Protein AF-A0A3C1YIX2-F1 (afdb_monomer)

Solvent-accessible surface area (backbone atoms only — not comparable to full-atom values): 13904 Å² total; per-residue (Å²): 87,65,38,92,85,80,62,48,78,46,61,62,82,40,56,38,40,95,86,74,60,49,74,27,65,68,15,47,52,49,50,51,54,49,51,53,49,49,55,49,53,51,51,50,50,52,53,50,56,64,70,60,69,87,78,72,81,40,76,62,56,56,48,50,53,50,50,51,50,53,50,49,52,50,49,50,56,50,45,68,71,45,79,50,88,74,50,42,63,51,98,86,65,24,55,44,37,69,64,54,53,51,25,54,78,72,66,38,28,53,62,35,30,58,51,49,35,73,75,56,75,68,57,89,44,82,56,36,48,64,62,61,43,29,42,18,46,48,33,47,46,50,48,51,28,50,54,45,43,52,63,65,71,40,93,66,64,92,73,68,49,71,70,57,52,47,53,31,50,50,37,46,38,32,61,69,71,35,60,40,80,94,46,54,70,92,44,82,93,44,45,68,58,52,52,54,52,44,51,56,44,48,47,40,42,46,65,71,65,59,49,48,74,68,56,46,49,51,60,64,40,88,83,50,51,70,67,57,43,52,54,49,52,52,52,51,50,55,48,61,60,59,79,76,114

Mean predicted aligned error: 16.01 Å

pLDDT: mean 81.73, std 11.49, range [46.06, 95.69]

Secondary structure (DSSP, 8-state):
-B-TTT--B--TT-SB-TTT--B-HHHHHHHHHHHHHHHHHHHHHHHHHHHTTTS---HHHHHHHHHHHHHHHHHHHHHHTTSSTT-EE-TTS-EE-HHHHHHHHTT-HHHHHHHHHHHHSS---TTS-HHHHHHHHHHHHHHHHHHHHHHHTSS-GGG--HHHHHHHHHHHHHHHTT--TT--S--GGGHHHHHHHHHHHHIIIIIIS---HHHHHHHH-TTS-HHHHHHHHHHHHHHHHHTT-

Sequence (245 aa):
MKCKNCGADYRLRQLRCPYCETENLLGRMWLIKRTDTIKKVEAEQRAAKKKFVPYVVSKTVNRLILFMVVILIAFIMIFEMHMVPGSKKDADGKIITPKMLSLHEEGEYYKLREYLDSIDGGGLYTEIPEYMAQSALLAYDYNEFIEYRLNYLGEDRSKWEEDYFKMVIDKCVDIYNLEVGVYSGYHEENQKQYDEYNEYIMAFLKGTLSLSDEELNVLMDEDASYSEQKELIHKIFERSAAANE

Nearest PDB structures (foldseek):
  5w93-assembly2_B  TM=2.703E-01  e=1.058E+00  Mus musculus
  8gjg-assembly1_A  TM=2.847E-01  e=1.908E+00  synthetic construct
  8t07-assembly1_B  TM=2.651E-01  e=9.657E+00  Mus musculus

Radius of gyration: 45.14 Å; Cα contacts (8 Å, |Δi|>4): 185; chains: 1; bounding box: 116×36×105 Å

Structure (mmCIF, N/CA/C/O backbone):
data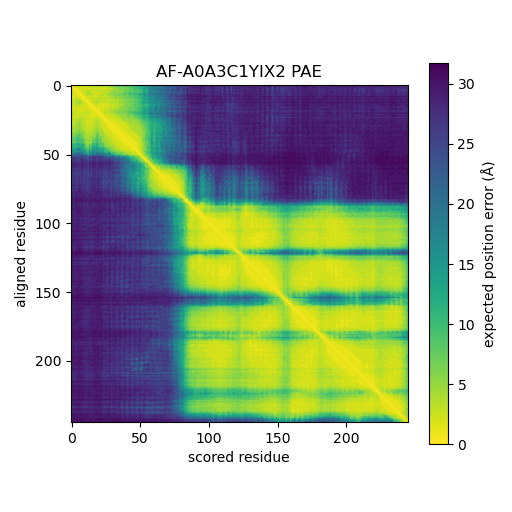_AF-A0A3C1YIX2-F1
#
_entry.id   AF-A0A3C1YIX2-F1
#
loop_
_atom_site.group_PDB
_atom_site.id
_atom_site.type_symbol
_atom_site.label_atom_id
_atom_site.label_alt_id
_atom_site.label_comp_id
_atom_site.label_asym_id
_atom_site.label_entity_id
_atom_site.label_seq_id
_atom_site.pdbx_PDB_ins_code
_atom_site.Cartn_x
_atom_site.Cartn_y
_atom_site.Cartn_z
_atom_site.occupancy
_atom_site.B_iso_or_equiv
_atom_site.auth_seq_id
_atom_site.auth_comp_id
_atom_site.auth_asym_id
_atom_site.auth_atom_id
_atom_site.pdbx_PDB_model_num
ATOM 1 N N . MET A 1 1 ? 78.939 9.131 -67.475 1.00 82.75 1 MET A N 1
ATOM 2 C CA . MET A 1 1 ? 79.993 10.134 -67.208 1.00 82.75 1 MET A CA 1
ATOM 3 C C . MET A 1 1 ? 81.305 9.386 -67.168 1.00 82.75 1 MET A C 1
ATOM 5 O O . MET A 1 1 ? 81.306 8.268 -66.671 1.00 82.75 1 MET A O 1
ATOM 9 N N . LYS A 1 2 ? 82.391 9.960 -67.685 1.00 86.94 2 LYS A N 1
ATOM 10 C CA . LYS A 1 2 ? 83.682 9.264 -67.735 1.00 86.94 2 LYS A CA 1
ATOM 11 C C . LYS A 1 2 ? 84.499 9.513 -66.475 1.00 86.94 2 LYS A C 1
ATOM 13 O O . LYS A 1 2 ? 84.526 10.632 -65.962 1.00 86.94 2 LYS A O 1
ATOM 18 N N . CYS A 1 3 ? 85.149 8.471 -65.965 1.00 85.62 3 CYS A N 1
ATOM 19 C CA . CYS A 1 3 ? 86.093 8.592 -64.864 1.00 85.62 3 CYS A CA 1
ATOM 20 C C . CYS A 1 3 ? 87.327 9.348 -65.349 1.00 85.62 3 CYS A C 1
ATOM 22 O O . CYS A 1 3 ? 87.957 8.941 -66.320 1.00 85.62 3 CYS A O 1
ATOM 24 N N . LYS A 1 4 ? 87.699 10.429 -64.657 1.00 84.38 4 LYS A N 1
ATOM 25 C CA . LYS A 1 4 ? 88.904 11.195 -65.001 1.00 84.38 4 LYS A CA 1
ATOM 26 C C . LYS A 1 4 ? 90.205 10.413 -64.771 1.00 84.38 4 LYS A C 1
ATOM 28 O O . LYS A 1 4 ? 91.223 10.815 -65.310 1.00 84.38 4 LYS A O 1
ATOM 33 N N . ASN A 1 5 ? 90.162 9.336 -63.980 1.00 86.88 5 ASN A N 1
ATOM 34 C CA . ASN A 1 5 ? 91.330 8.520 -63.652 1.00 86.88 5 ASN A CA 1
ATOM 35 C C . ASN A 1 5 ? 91.507 7.324 -64.608 1.00 86.88 5 ASN A C 1
ATOM 37 O O . ASN A 1 5 ? 92.543 7.203 -65.242 1.00 86.88 5 ASN A O 1
ATOM 41 N N . CYS A 1 6 ? 90.492 6.464 -64.770 1.00 87.31 6 CYS A N 1
ATOM 42 C CA . CYS A 1 6 ? 90.594 5.265 -65.623 1.00 87.31 6 CYS A CA 1
ATOM 43 C C . CYS A 1 6 ? 89.880 5.373 -66.983 1.00 87.31 6 CYS A C 1
ATOM 45 O O . CYS A 1 6 ? 89.832 4.402 -67.731 1.00 87.31 6 CYS A O 1
ATOM 47 N N . GLY A 1 7 ? 89.253 6.511 -67.297 1.00 85.94 7 GLY A N 1
ATOM 48 C CA . GLY A 1 7 ? 88.540 6.735 -68.563 1.00 85.94 7 GLY A CA 1
ATOM 49 C C . GLY A 1 7 ? 87.208 5.990 -68.718 1.00 85.94 7 GLY A C 1
ATOM 50 O O . GLY A 1 7 ? 86.438 6.319 -69.621 1.00 85.94 7 GLY A O 1
ATOM 51 N N . ALA A 1 8 ? 86.901 5.034 -67.834 1.00 85.25 8 ALA A N 1
ATOM 52 C CA . ALA A 1 8 ? 85.700 4.209 -67.915 1.00 85.25 8 ALA A CA 1
ATOM 53 C C . ALA A 1 8 ? 84.409 5.020 -67.730 1.00 85.25 8 ALA A C 1
ATOM 55 O O . ALA A 1 8 ? 84.334 5.939 -66.906 1.00 85.25 8 ALA A O 1
ATOM 56 N N . ASP A 1 9 ? 83.364 4.644 -68.465 1.00 87.19 9 ASP A N 1
ATOM 57 C CA . ASP A 1 9 ? 82.032 5.216 -68.310 1.00 87.19 9 ASP A CA 1
ATOM 58 C C . ASP A 1 9 ? 81.309 4.630 -67.094 1.00 87.19 9 ASP A C 1
ATOM 60 O O . ASP A 1 9 ? 81.217 3.418 -66.905 1.00 87.19 9 ASP A O 1
ATOM 64 N N . TYR A 1 10 ? 80.769 5.512 -66.258 1.00 82.56 10 TYR A N 1
ATOM 65 C CA . TYR A 1 10 ? 80.046 5.140 -65.049 1.00 82.56 10 TYR A CA 1
ATOM 66 C C . TYR A 1 10 ? 78.905 6.124 -64.740 1.00 82.56 10 TYR A C 1
ATOM 68 O O . TYR A 1 10 ? 78.763 7.187 -65.365 1.00 82.56 10 TYR A O 1
ATOM 76 N N . ARG A 1 11 ? 78.002 5.735 -63.832 1.00 83.19 11 ARG A N 1
ATOM 77 C CA . ARG A 1 11 ? 76.755 6.471 -63.567 1.00 83.19 11 ARG A CA 1
ATOM 78 C C . ARG A 1 11 ? 76.990 7.610 -62.578 1.00 83.19 11 ARG A C 1
ATOM 80 O O . ARG A 1 11 ? 77.663 7.434 -61.571 1.00 83.19 11 ARG A O 1
ATOM 87 N N . LEU A 1 12 ? 76.299 8.735 -62.789 1.00 82.19 12 LEU A N 1
ATOM 88 C CA . LEU A 1 12 ? 76.349 9.897 -61.888 1.00 82.19 12 LEU A CA 1
ATOM 89 C C . LEU A 1 12 ? 76.003 9.546 -60.434 1.00 82.19 12 LEU A C 1
ATOM 91 O O . LEU A 1 12 ? 76.577 10.111 -59.521 1.00 82.19 12 LEU A O 1
ATOM 95 N N . ARG A 1 13 ? 75.098 8.589 -60.204 1.00 77.81 13 ARG A N 1
ATOM 96 C CA . ARG A 1 13 ? 74.650 8.205 -58.853 1.00 77.81 13 ARG A CA 1
ATOM 97 C C . ARG A 1 13 ? 75.668 7.357 -58.077 1.00 77.81 13 ARG A C 1
ATOM 99 O O . ARG A 1 13 ? 75.465 7.127 -56.892 1.00 77.81 13 ARG A O 1
ATOM 106 N N . GLN A 1 14 ? 76.712 6.845 -58.732 1.00 81.38 14 GLN A N 1
ATOM 107 C CA . GLN A 1 14 ? 77.743 6.044 -58.071 1.00 81.38 14 GLN A CA 1
ATOM 108 C C . GLN A 1 14 ? 78.732 6.976 -57.370 1.00 81.38 14 GLN A C 1
ATOM 110 O O . GLN A 1 14 ? 79.278 7.870 -58.010 1.00 81.38 14 GLN A O 1
ATOM 115 N N . LEU A 1 15 ? 78.965 6.779 -56.069 1.00 84.88 15 LEU A N 1
ATOM 116 C CA . LEU A 1 15 ? 79.841 7.646 -55.263 1.00 84.88 15 LEU A CA 1
ATOM 117 C C . LEU A 1 15 ? 81.334 7.433 -55.542 1.00 84.88 15 LEU A C 1
ATOM 119 O O . LEU A 1 15 ? 82.149 8.300 -55.238 1.00 84.88 15 LEU A O 1
ATOM 123 N N . ARG A 1 16 ? 81.684 6.298 -56.146 1.00 85.00 16 ARG A N 1
ATOM 124 C CA . ARG A 1 16 ? 83.031 5.941 -56.594 1.00 85.00 16 ARG A CA 1
ATOM 125 C C . ARG A 1 16 ? 82.954 5.275 -57.962 1.00 85.00 16 ARG A C 1
ATOM 127 O O . ARG A 1 16 ? 81.917 4.711 -58.320 1.00 85.00 16 ARG A O 1
ATOM 134 N N . CYS A 1 17 ? 84.032 5.362 -58.732 1.00 84.38 17 CYS A N 1
ATOM 135 C CA . CYS A 1 17 ? 84.163 4.627 -59.982 1.00 84.38 17 CYS A CA 1
ATOM 136 C C . CYS A 1 17 ? 84.183 3.118 -59.681 1.00 84.38 17 CYS A C 1
ATOM 138 O O . CYS A 1 17 ? 85.004 2.691 -58.877 1.00 84.38 17 CYS A O 1
ATOM 140 N N . PRO A 1 18 ? 83.340 2.294 -60.319 1.00 83.94 18 PRO A N 1
ATOM 141 C CA . PRO A 1 18 ? 83.292 0.858 -60.036 1.00 83.94 18 PRO A CA 1
ATOM 142 C C . PRO A 1 18 ? 84.526 0.084 -60.530 1.00 83.94 18 PRO A C 1
ATOM 144 O O . PRO A 1 18 ? 84.676 -1.078 -60.184 1.00 83.94 18 PRO A O 1
ATOM 147 N N . TYR A 1 19 ? 85.391 0.710 -61.336 1.00 84.06 19 TYR A N 1
ATOM 148 C CA . TYR A 1 19 ? 86.549 0.053 -61.951 1.00 84.06 19 TYR A CA 1
ATOM 149 C C . TYR A 1 19 ? 87.883 0.407 -61.288 1.00 84.06 19 TYR A C 1
ATOM 151 O O . TYR A 1 19 ? 88.799 -0.403 -61.289 1.00 84.06 19 TYR A O 1
ATOM 159 N N . CYS A 1 20 ? 88.014 1.618 -60.741 1.00 86.88 20 CYS A N 1
ATOM 160 C CA . CYS A 1 20 ? 89.262 2.089 -60.125 1.00 86.88 20 CYS A CA 1
ATOM 161 C C . CYS A 1 20 ? 89.044 2.786 -58.776 1.00 86.88 20 CYS A C 1
ATOM 163 O O . CYS A 1 20 ? 89.936 3.472 -58.285 1.00 86.88 20 CYS A O 1
ATOM 165 N N . GLU A 1 21 ? 87.824 2.710 -58.241 1.00 86.25 21 GLU A N 1
ATOM 166 C CA . GLU A 1 21 ? 87.385 3.252 -56.947 1.00 86.25 21 GLU A CA 1
ATOM 167 C C . GLU A 1 21 ? 87.568 4.758 -56.718 1.00 86.25 21 GLU A C 1
ATOM 169 O O . GLU A 1 21 ? 87.196 5.281 -55.667 1.00 86.25 21 GLU A O 1
ATOM 174 N N . THR A 1 22 ? 88.058 5.492 -57.716 1.00 87.31 22 THR A N 1
ATOM 175 C CA . THR A 1 22 ? 88.239 6.939 -57.627 1.00 87.31 22 THR A CA 1
ATOM 176 C C . THR A 1 22 ? 86.915 7.624 -57.320 1.00 87.31 22 THR A C 1
ATOM 178 O O . THR A 1 22 ? 85.876 7.320 -57.914 1.00 87.31 22 THR A O 1
ATOM 181 N N . GLU A 1 23 ? 86.954 8.557 -56.377 1.00 86.44 23 GLU A N 1
ATOM 182 C CA . GLU A 1 23 ? 85.771 9.242 -55.888 1.00 86.44 23 GLU A CA 1
ATOM 183 C C . GLU A 1 23 ? 85.040 10.031 -56.979 1.00 86.44 23 GLU A C 1
ATOM 185 O O . GLU A 1 23 ? 85.633 10.726 -57.805 1.00 86.44 23 GLU A O 1
ATOM 190 N N . ASN A 1 24 ? 83.711 9.945 -56.952 1.00 85.38 24 ASN A N 1
ATOM 191 C CA . ASN A 1 24 ? 82.836 10.714 -57.814 1.00 85.38 24 ASN A CA 1
ATOM 192 C C . ASN A 1 24 ? 82.283 11.933 -57.079 1.00 85.38 24 ASN A C 1
ATOM 194 O O . ASN A 1 24 ? 81.205 11.890 -56.480 1.00 85.38 24 ASN A O 1
ATOM 198 N N . LEU A 1 25 ? 82.998 13.049 -57.185 1.00 83.06 25 LEU A N 1
ATOM 199 C CA . LEU A 1 25 ? 82.587 14.313 -56.576 1.00 83.06 25 LEU A CA 1
ATOM 200 C C . LEU A 1 25 ? 81.213 14.788 -57.080 1.00 83.06 25 LEU A C 1
ATOM 202 O O . LEU A 1 25 ? 80.395 15.250 -56.286 1.00 83.06 25 LEU A O 1
ATOM 206 N N . LEU A 1 26 ? 80.907 14.601 -58.370 1.00 83.44 26 LEU A N 1
ATOM 207 C CA . LEU A 1 26 ? 79.601 14.962 -58.937 1.00 83.44 26 LEU A CA 1
ATOM 208 C C . LEU A 1 26 ? 78.477 14.072 -58.392 1.00 83.44 26 LEU A C 1
ATOM 210 O O . LEU A 1 26 ? 77.373 14.553 -58.141 1.00 83.44 26 LEU A O 1
ATOM 214 N N . GLY A 1 27 ? 78.766 12.791 -58.155 1.00 83.69 27 GLY A N 1
ATOM 215 C CA . GLY A 1 27 ? 77.830 11.865 -57.523 1.00 83.69 27 GLY A CA 1
ATOM 216 C C . GLY A 1 27 ? 77.555 12.188 -56.059 1.00 83.69 27 GLY A C 1
ATOM 217 O O . GLY A 1 27 ? 76.402 12.125 -55.631 1.00 83.69 27 GLY A O 1
ATOM 218 N N . ARG A 1 28 ? 78.575 12.626 -55.306 1.00 83.44 28 ARG A N 1
ATOM 219 C CA . ARG A 1 28 ? 78.386 13.136 -53.939 1.00 83.44 28 ARG A CA 1
ATOM 220 C C . ARG A 1 28 ? 77.538 14.403 -53.908 1.00 83.44 28 ARG A C 1
ATOM 222 O O . ARG A 1 28 ? 76.578 14.456 -53.144 1.00 83.44 28 ARG A O 1
ATOM 229 N N . MET A 1 29 ? 77.841 15.394 -54.749 1.00 84.75 29 MET A N 1
ATOM 230 C CA . MET A 1 29 ? 77.038 16.623 -54.820 1.00 84.75 29 MET A CA 1
ATOM 231 C C . MET A 1 29 ? 75.587 16.330 -55.215 1.00 84.75 29 MET A C 1
ATOM 233 O O . MET A 1 29 ? 74.657 16.894 -54.639 1.00 84.75 29 MET A O 1
ATOM 237 N N . TRP A 1 30 ? 75.380 15.404 -56.156 1.00 85.25 30 TRP A N 1
ATOM 238 C CA . TRP A 1 30 ? 74.046 14.951 -56.538 1.00 85.25 30 TRP A CA 1
ATOM 239 C C . TRP A 1 30 ? 73.304 14.286 -55.370 1.00 85.25 30 TRP A C 1
ATOM 241 O O . TRP A 1 30 ? 72.126 14.578 -55.159 1.00 85.25 30 TRP A O 1
ATOM 251 N N . LEU A 1 31 ? 73.977 13.437 -54.583 1.00 84.50 31 LEU A N 1
ATOM 252 C CA . LEU A 1 31 ? 73.378 12.780 -53.419 1.00 84.50 31 LEU A CA 1
ATOM 253 C C . LEU A 1 31 ? 72.975 13.790 -52.337 1.00 84.50 31 LEU A C 1
ATOM 255 O O . LEU A 1 31 ? 71.866 13.693 -51.812 1.00 84.50 31 LEU A O 1
ATOM 259 N N . ILE A 1 32 ? 73.833 14.770 -52.040 1.00 86.81 32 ILE A N 1
ATOM 260 C CA . ILE A 1 32 ? 73.544 15.832 -51.063 1.00 86.81 32 ILE A CA 1
ATOM 261 C C . ILE A 1 32 ? 72.324 16.633 -51.521 1.00 86.81 32 ILE A C 1
ATOM 263 O O . ILE A 1 32 ? 71.330 16.708 -50.799 1.00 86.81 32 ILE A O 1
ATOM 267 N N . LYS A 1 33 ? 72.339 17.122 -52.769 1.00 86.88 33 LYS A N 1
ATOM 268 C CA . LYS A 1 33 ? 71.226 17.897 -53.333 1.00 86.88 33 LYS A CA 1
ATOM 269 C C . LYS A 1 33 ? 69.919 17.103 -53.317 1.00 86.88 33 LYS A C 1
ATOM 271 O O . LYS A 1 33 ? 68.890 17.635 -52.918 1.00 86.88 33 LYS A O 1
ATOM 276 N N . ARG A 1 34 ? 69.953 15.821 -53.697 1.00 85.94 34 ARG A N 1
ATOM 277 C CA . ARG A 1 34 ? 68.780 14.936 -53.657 1.00 85.94 34 ARG A CA 1
ATOM 278 C C . ARG A 1 34 ? 68.253 14.745 -52.236 1.00 85.94 34 ARG A C 1
ATOM 280 O O . ARG A 1 34 ? 67.044 14.788 -52.046 1.00 85.94 34 ARG A O 1
ATOM 287 N N . THR A 1 35 ? 69.134 14.526 -51.264 1.00 84.75 35 THR A N 1
ATOM 288 C CA . THR A 1 35 ? 68.743 14.322 -49.860 1.00 84.75 35 THR A CA 1
ATOM 289 C C . THR A 1 35 ? 68.067 15.576 -49.304 1.00 84.75 35 THR A C 1
ATOM 291 O O . THR A 1 35 ? 67.004 15.472 -48.695 1.00 84.75 35 THR A O 1
ATOM 294 N N . ASP A 1 36 ? 68.609 16.762 -49.589 1.00 90.50 36 ASP A N 1
ATOM 295 C CA . ASP A 1 36 ? 68.002 18.029 -49.169 1.00 90.50 36 ASP A CA 1
ATOM 296 C C . ASP A 1 36 ? 66.664 18.292 -49.863 1.00 90.50 36 ASP A C 1
ATOM 298 O O . ASP A 1 36 ? 65.716 18.754 -49.228 1.00 90.50 36 ASP A O 1
ATOM 302 N N . THR A 1 37 ? 66.546 17.963 -51.154 1.00 88.19 37 THR A N 1
ATOM 303 C CA . THR A 1 37 ? 65.268 18.053 -51.872 1.00 88.19 37 THR A CA 1
ATOM 304 C C . THR A 1 37 ? 64.225 17.104 -51.283 1.00 88.19 37 THR A C 1
ATOM 306 O O . THR A 1 37 ? 63.098 17.533 -51.060 1.00 88.19 37 THR A O 1
ATOM 309 N N . ILE A 1 38 ? 64.584 15.854 -50.969 1.00 86.31 38 ILE A N 1
ATOM 310 C CA . ILE A 1 38 ? 63.663 14.895 -50.337 1.00 86.31 38 ILE A CA 1
ATOM 311 C C . ILE A 1 38 ? 63.195 15.422 -48.978 1.00 86.31 38 ILE A C 1
ATOM 313 O O . ILE A 1 38 ? 61.994 15.470 -48.738 1.00 86.31 38 ILE A O 1
ATOM 317 N N . LYS A 1 39 ? 64.111 15.907 -48.128 1.00 88.25 39 LYS A N 1
ATOM 318 C CA . LYS A 1 39 ? 63.751 16.485 -46.822 1.00 88.25 39 LYS A CA 1
ATOM 319 C C . LYS A 1 39 ? 62.803 17.680 -46.949 1.00 88.25 39 LYS A C 1
ATOM 321 O O . LYS A 1 39 ? 61.860 17.789 -46.168 1.00 88.25 39 LYS A O 1
ATOM 326 N N . LYS A 1 40 ? 63.026 18.564 -47.929 1.00 89.56 40 LYS A N 1
ATOM 327 C CA . LYS A 1 40 ? 62.134 19.706 -48.199 1.00 89.56 40 LYS A CA 1
ATOM 328 C C . LYS A 1 40 ? 60.751 19.250 -48.664 1.00 89.56 40 LYS A C 1
ATOM 330 O O . LYS A 1 40 ? 59.759 19.695 -48.098 1.00 89.56 40 LYS A O 1
ATOM 335 N N . VAL A 1 41 ? 60.683 18.308 -49.607 1.00 85.94 41 VAL A N 1
ATOM 336 C CA . VAL A 1 41 ? 59.413 17.750 -50.105 1.00 85.94 41 VAL A CA 1
ATOM 337 C C . VAL A 1 41 ? 58.645 17.036 -48.989 1.00 85.94 41 VAL A C 1
ATOM 339 O O . VAL A 1 41 ? 57.437 17.208 -48.865 1.00 85.94 41 VAL A O 1
ATOM 342 N N . GLU A 1 42 ? 59.322 16.271 -48.132 1.00 84.94 42 GLU A N 1
ATOM 343 C CA . GLU A 1 42 ? 58.689 15.616 -46.982 1.00 84.94 42 GLU A CA 1
ATOM 344 C C . GLU A 1 42 ? 58.163 16.626 -45.953 1.00 84.94 42 GLU A C 1
ATOM 346 O O . GLU A 1 42 ? 57.074 16.437 -45.404 1.00 84.94 42 GLU A O 1
ATOM 351 N N . ALA A 1 43 ? 58.899 17.713 -45.701 1.00 84.56 43 ALA A N 1
ATOM 352 C CA . ALA A 1 43 ? 58.455 18.787 -44.817 1.00 84.56 43 ALA A CA 1
ATOM 353 C C . ALA A 1 43 ? 57.228 19.524 -45.384 1.00 84.56 43 ALA A C 1
ATOM 355 O O . ALA A 1 43 ? 56.257 19.742 -44.655 1.00 84.56 43 ALA A O 1
ATOM 356 N N . GLU A 1 44 ? 57.226 19.831 -46.684 1.00 81.38 44 GLU A N 1
ATOM 357 C CA . GLU A 1 44 ? 56.085 20.423 -47.390 1.00 81.38 44 GLU A CA 1
ATOM 358 C C . GLU A 1 44 ? 54.865 19.494 -47.374 1.00 81.38 44 GLU A C 1
ATOM 360 O O . GLU A 1 44 ? 53.764 19.936 -47.046 1.00 81.38 44 GLU A O 1
ATOM 365 N N . GLN A 1 45 ? 55.044 18.190 -47.617 1.00 76.81 45 GLN A N 1
ATOM 366 C CA . GLN A 1 45 ? 53.959 17.206 -47.528 1.00 76.81 45 GLN A CA 1
ATOM 367 C C . GLN A 1 45 ? 53.391 17.080 -46.109 1.00 76.81 45 GLN A C 1
ATOM 369 O O . GLN A 1 45 ? 52.173 16.978 -45.940 1.00 76.81 45 GLN A O 1
ATOM 374 N N . ARG A 1 46 ? 54.236 17.104 -45.068 1.00 75.81 46 ARG A N 1
ATOM 375 C CA . ARG A 1 46 ? 53.775 17.093 -43.666 1.00 75.81 46 ARG A CA 1
ATOM 376 C C . ARG A 1 46 ? 53.007 18.368 -43.314 1.00 75.81 46 ARG A C 1
ATOM 378 O O . ARG A 1 46 ? 51.977 18.282 -42.645 1.00 75.81 46 ARG A O 1
ATOM 385 N N . ALA A 1 47 ? 53.469 19.530 -43.772 1.00 73.31 47 ALA A N 1
ATOM 386 C CA . ALA A 1 47 ? 52.774 20.801 -43.576 1.00 73.31 47 ALA A CA 1
ATOM 387 C C . ALA A 1 47 ? 51.434 20.847 -44.333 1.00 73.31 47 ALA A C 1
ATOM 389 O O . ALA A 1 47 ? 50.433 21.294 -43.773 1.00 73.31 47 ALA A O 1
ATOM 390 N N . ALA A 1 48 ? 51.384 20.322 -45.561 1.00 69.44 48 ALA A N 1
ATOM 391 C CA . ALA A 1 48 ? 50.159 20.199 -46.347 1.00 69.44 48 ALA A CA 1
ATOM 392 C C . ALA A 1 48 ? 49.144 19.255 -45.682 1.00 69.44 48 ALA A C 1
ATOM 394 O O . ALA A 1 48 ? 47.985 19.628 -45.529 1.00 69.44 48 ALA A O 1
ATOM 395 N N . LYS A 1 49 ? 49.580 18.084 -45.190 1.00 62.47 49 LYS A N 1
ATOM 396 C CA . LYS A 1 49 ? 48.716 17.163 -44.428 1.00 62.47 49 LYS A CA 1
ATOM 397 C C . LYS A 1 49 ? 48.132 17.811 -43.172 1.00 62.47 49 LYS A C 1
ATOM 399 O O . LYS A 1 49 ? 46.950 17.632 -42.907 1.00 62.47 49 LYS A O 1
ATOM 404 N N . LYS A 1 50 ? 48.924 18.592 -42.425 1.00 59.59 50 LYS A N 1
ATOM 405 C CA . LYS A 1 50 ? 48.431 19.323 -41.243 1.00 59.59 50 LYS A CA 1
ATOM 406 C C . LYS A 1 50 ? 47.412 20.413 -41.593 1.00 59.59 50 LYS A C 1
ATOM 408 O O . LYS A 1 50 ? 46.507 20.646 -40.805 1.00 59.59 50 LYS A O 1
ATOM 413 N N . LYS A 1 51 ? 47.529 21.057 -42.761 1.00 58.59 51 LYS A N 1
ATOM 414 C CA . LYS A 1 51 ? 46.559 22.061 -43.237 1.00 58.59 51 LYS A CA 1
ATOM 415 C C . LYS A 1 51 ? 45.267 21.455 -43.809 1.00 58.59 51 LYS A C 1
ATOM 417 O O . LYS A 1 51 ? 44.284 22.174 -43.927 1.00 58.59 51 LYS A O 1
ATOM 422 N N . PHE A 1 52 ? 45.252 20.162 -44.147 1.00 50.72 52 PHE A N 1
ATOM 423 C CA . PHE A 1 52 ? 44.118 19.484 -44.799 1.00 50.72 52 PHE A CA 1
ATOM 424 C C . PHE A 1 52 ? 43.222 18.661 -43.853 1.00 50.72 52 PHE A C 1
ATOM 426 O O . PHE A 1 52 ? 42.378 17.889 -44.307 1.00 50.72 52 PHE A O 1
ATOM 433 N N . VAL A 1 53 ? 43.372 18.822 -42.538 1.00 54.88 53 VAL A N 1
ATOM 434 C CA . VAL A 1 53 ? 42.406 18.317 -41.551 1.00 54.88 53 VAL A CA 1
ATOM 435 C C . VAL A 1 53 ? 41.735 19.553 -40.949 1.00 54.88 53 VAL A C 1
ATOM 437 O O . VAL A 1 53 ? 42.324 20.159 -40.055 1.00 54.88 53 VAL A O 1
ATOM 440 N N . PRO A 1 54 ? 40.601 20.023 -41.525 1.00 51.50 54 PRO A N 1
ATOM 441 C CA . PRO A 1 54 ? 39.306 19.364 -41.322 1.00 51.50 54 PRO A CA 1
ATOM 442 C C . PRO A 1 54 ? 38.306 19.542 -42.501 1.00 51.50 54 PRO A C 1
ATOM 444 O O . PRO A 1 54 ? 37.347 20.301 -42.395 1.00 51.50 54 PRO A O 1
ATOM 447 N N . TYR A 1 55 ? 38.483 18.852 -43.637 1.00 48.12 55 TYR A N 1
ATOM 448 C CA . TYR A 1 55 ? 37.478 18.877 -44.731 1.00 48.12 55 TYR A CA 1
ATOM 449 C C . TYR A 1 55 ? 37.144 17.494 -45.309 1.00 48.12 55 TYR A C 1
ATOM 451 O O . TYR A 1 55 ? 36.660 17.351 -46.425 1.00 48.12 55 TYR A O 1
ATOM 459 N N . VAL A 1 56 ? 37.372 16.434 -44.535 1.00 51.97 56 VAL A N 1
ATOM 460 C CA . VAL A 1 56 ? 36.842 15.106 -44.870 1.00 51.97 56 VAL A CA 1
ATOM 461 C C . VAL A 1 56 ? 36.032 14.574 -43.697 1.00 51.97 56 VAL A C 1
ATOM 463 O O . VAL A 1 56 ? 36.237 13.463 -43.219 1.00 51.97 56 VAL A O 1
ATOM 466 N N . VAL A 1 57 ? 35.051 15.364 -43.252 1.00 51.22 57 VAL A N 1
ATOM 467 C CA . VAL A 1 57 ? 33.812 14.762 -42.750 1.00 51.22 57 VAL A CA 1
ATOM 468 C C . VAL A 1 57 ? 33.167 14.140 -43.981 1.00 51.22 57 VAL A C 1
ATOM 470 O O . VAL A 1 57 ? 32.438 14.788 -44.729 1.00 51.22 57 VAL A O 1
ATOM 473 N N . SER A 1 58 ? 33.559 12.905 -44.290 1.00 59.44 58 SER A N 1
ATOM 474 C CA . SER A 1 58 ? 32.981 12.204 -45.424 1.00 59.44 58 SER A CA 1
ATOM 475 C C . SER A 1 58 ? 31.471 12.110 -45.201 1.00 59.44 58 SER A C 1
ATOM 477 O O . SER A 1 58 ? 30.995 11.937 -44.075 1.00 59.44 58 SER A O 1
ATOM 479 N N . LYS A 1 59 ? 30.694 12.187 -46.284 1.00 55.31 59 LYS A N 1
ATOM 480 C CA . LYS A 1 59 ? 29.244 11.935 -46.260 1.00 55.31 59 LYS A CA 1
ATOM 481 C C . LYS A 1 59 ? 28.912 10.606 -45.552 1.00 55.31 59 LYS A C 1
ATOM 483 O O . LYS A 1 59 ? 27.835 10.464 -44.986 1.00 55.31 59 LYS A O 1
ATOM 488 N N . THR A 1 60 ? 29.855 9.663 -45.546 1.00 56.81 60 THR A N 1
ATOM 489 C CA . THR A 1 60 ? 29.802 8.378 -44.840 1.00 56.81 60 TH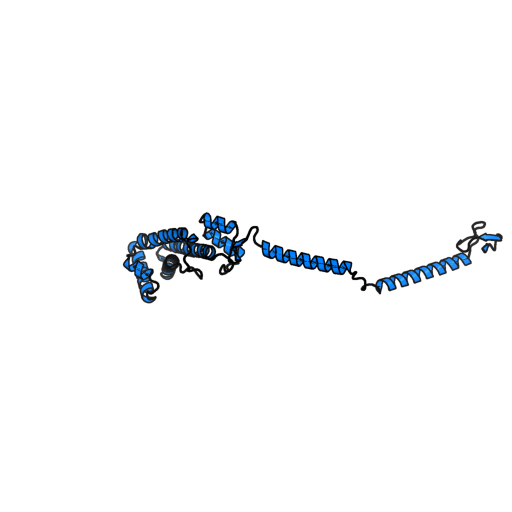R A CA 1
ATOM 490 C C . THR A 1 60 ? 29.978 8.511 -43.324 1.00 56.81 60 THR A C 1
ATOM 492 O O . THR A 1 60 ? 29.207 7.907 -42.590 1.00 56.81 60 THR A O 1
ATOM 495 N N . VAL A 1 61 ? 30.924 9.323 -42.836 1.00 62.81 61 VAL A N 1
ATOM 496 C CA . VAL A 1 61 ? 31.103 9.589 -41.392 1.00 62.81 61 VAL A CA 1
ATOM 497 C C . VAL A 1 61 ? 29.888 10.326 -40.830 1.00 62.81 61 VAL A C 1
ATOM 499 O O . VAL A 1 61 ? 29.386 9.952 -39.777 1.00 62.81 61 VAL A O 1
ATOM 502 N N . ASN A 1 62 ? 29.342 11.297 -41.568 1.00 65.56 62 ASN A N 1
ATOM 503 C CA . ASN A 1 62 ? 28.139 12.008 -41.129 1.00 65.56 62 ASN A CA 1
ATOM 504 C C . ASN A 1 62 ? 26.900 11.088 -41.092 1.00 65.56 62 ASN A C 1
ATOM 506 O O . ASN A 1 62 ? 26.080 11.183 -40.184 1.00 65.56 62 ASN A O 1
ATOM 510 N N . ARG A 1 63 ? 26.788 10.146 -42.043 1.00 71.31 63 ARG A N 1
ATOM 511 C CA . ARG A 1 63 ? 25.755 9.095 -42.016 1.00 71.31 63 ARG A CA 1
ATOM 512 C C . ARG A 1 63 ? 25.941 8.132 -40.845 1.00 71.31 63 ARG A C 1
ATOM 514 O O . ARG A 1 63 ? 24.952 7.786 -40.219 1.00 71.31 63 ARG A O 1
ATOM 521 N N . LEU A 1 64 ? 27.171 7.723 -40.532 1.00 76.75 64 LEU A N 1
ATOM 522 C CA . LEU A 1 64 ? 27.460 6.852 -39.387 1.00 76.75 64 LEU A CA 1
ATOM 523 C C . LEU A 1 64 ? 27.111 7.520 -38.054 1.00 76.75 64 LEU A C 1
ATOM 525 O O . LEU A 1 64 ? 26.499 6.881 -37.206 1.00 76.75 64 LEU A O 1
ATOM 529 N N . ILE A 1 65 ? 27.442 8.804 -37.891 1.00 79.44 65 ILE A N 1
ATOM 530 C CA . ILE A 1 65 ? 27.065 9.580 -36.702 1.00 79.44 65 ILE A CA 1
ATOM 531 C C . ILE A 1 65 ? 25.540 9.683 -36.598 1.00 79.44 65 ILE A C 1
ATOM 533 O O . ILE A 1 65 ? 24.990 9.422 -35.534 1.00 79.44 65 ILE A O 1
ATOM 537 N N . LEU A 1 66 ? 24.845 9.983 -37.700 1.00 79.75 66 LEU A N 1
ATOM 538 C CA . LEU A 1 66 ? 23.381 10.023 -37.719 1.00 79.75 66 LEU A CA 1
ATOM 539 C C . LEU A 1 66 ? 22.768 8.664 -37.340 1.00 79.75 66 LEU A C 1
ATOM 541 O O . LEU A 1 66 ? 21.863 8.619 -36.516 1.00 79.75 66 LEU A O 1
ATOM 545 N N . PHE A 1 67 ? 23.282 7.561 -37.894 1.00 84.62 67 PHE A N 1
ATOM 546 C CA . PHE A 1 67 ? 22.840 6.210 -37.540 1.00 84.62 67 PHE A CA 1
ATOM 547 C C . PHE A 1 67 ? 23.074 5.900 -36.061 1.00 84.62 67 PHE A C 1
ATOM 549 O O . PHE A 1 67 ? 22.182 5.358 -35.421 1.00 84.62 67 PHE A O 1
ATOM 556 N N . MET A 1 68 ? 24.228 6.276 -35.504 1.00 84.81 68 MET A N 1
ATOM 557 C CA . MET A 1 68 ? 24.505 6.111 -34.075 1.00 84.81 68 MET A CA 1
ATOM 558 C C . MET A 1 68 ? 23.518 6.901 -33.221 1.00 84.81 68 MET A C 1
ATOM 560 O O . MET A 1 68 ? 22.993 6.347 -32.269 1.00 84.81 68 MET A O 1
ATOM 564 N N . VAL A 1 69 ? 23.210 8.151 -33.580 1.00 86.94 69 VAL A N 1
ATOM 565 C CA . VAL A 1 69 ? 22.226 8.973 -32.857 1.00 86.94 69 VAL A CA 1
ATOM 566 C C . VAL A 1 69 ? 20.825 8.367 -32.946 1.00 86.94 69 VAL A C 1
ATOM 568 O O . VAL A 1 69 ? 20.154 8.262 -31.929 1.00 86.94 69 VAL A O 1
ATOM 571 N N . VAL A 1 70 ? 20.393 7.907 -34.124 1.00 89.25 70 VAL A N 1
ATOM 572 C CA . VAL A 1 70 ? 19.086 7.248 -34.300 1.00 89.25 70 VAL A CA 1
ATOM 573 C C . VAL A 1 70 ? 19.007 5.946 -33.504 1.00 89.25 70 VAL A C 1
ATOM 575 O O . VAL A 1 70 ? 17.996 5.695 -32.860 1.00 89.25 70 VAL A O 1
ATOM 578 N N . ILE A 1 71 ? 20.071 5.139 -33.506 1.00 88.44 71 ILE A N 1
ATOM 579 C CA . ILE A 1 71 ? 20.157 3.922 -32.692 1.00 88.44 71 ILE A CA 1
ATOM 580 C C . ILE A 1 71 ? 20.116 4.277 -31.208 1.00 88.44 71 ILE A C 1
ATOM 582 O O . ILE A 1 71 ? 19.421 3.611 -30.460 1.00 88.44 71 ILE A O 1
ATOM 586 N N . LEU A 1 72 ? 20.808 5.330 -30.776 1.00 87.50 72 LEU A N 1
ATOM 587 C CA . LEU A 1 72 ? 20.841 5.747 -29.375 1.00 87.50 72 LEU A CA 1
ATOM 588 C C . LEU A 1 72 ? 19.473 6.269 -28.916 1.00 87.50 72 LEU A C 1
ATOM 590 O O . LEU A 1 72 ? 19.023 5.901 -27.840 1.00 87.50 72 LEU A O 1
ATOM 594 N N . ILE A 1 73 ? 18.767 7.027 -29.761 1.00 84.88 73 ILE A N 1
ATOM 595 C CA . ILE A 1 73 ? 17.375 7.438 -29.522 1.00 84.88 73 ILE A CA 1
ATOM 596 C C . ILE A 1 73 ? 16.453 6.213 -29.489 1.00 84.88 73 ILE A C 1
ATOM 598 O O . ILE A 1 73 ? 15.626 6.106 -28.595 1.00 84.88 73 ILE A O 1
ATOM 602 N N . ALA A 1 74 ? 16.613 5.261 -30.412 1.00 82.00 74 ALA A N 1
ATOM 603 C CA . ALA A 1 74 ? 15.854 4.013 -30.395 1.00 82.00 74 ALA A CA 1
ATOM 604 C C . ALA A 1 74 ? 16.142 3.188 -29.134 1.00 82.00 74 ALA A C 1
ATOM 606 O O . ALA A 1 74 ? 15.213 2.653 -28.548 1.00 82.00 74 ALA A O 1
ATOM 607 N N . PHE A 1 75 ? 17.394 3.131 -28.678 1.00 80.94 75 PHE A N 1
ATOM 608 C CA . PHE A 1 75 ? 17.769 2.488 -27.423 1.00 80.94 75 PHE A CA 1
ATOM 609 C C . PHE A 1 75 ? 17.165 3.203 -26.222 1.00 80.94 75 PHE A C 1
ATOM 611 O O . PHE A 1 75 ? 16.684 2.513 -25.341 1.00 80.94 75 PHE A O 1
ATOM 618 N N . ILE A 1 76 ? 17.135 4.539 -26.189 1.00 80.06 76 ILE A N 1
ATOM 619 C CA . ILE A 1 76 ? 16.465 5.298 -25.123 1.00 80.06 76 ILE A CA 1
ATOM 620 C C . ILE A 1 76 ? 14.959 5.010 -25.134 1.00 80.06 76 ILE A C 1
ATOM 622 O O . ILE A 1 76 ? 14.417 4.664 -24.095 1.00 80.06 76 ILE A O 1
ATOM 626 N N . MET A 1 77 ? 14.302 5.041 -26.298 1.00 74.31 77 MET A N 1
ATOM 627 C CA . MET A 1 77 ? 12.873 4.711 -26.414 1.00 74.31 77 MET A CA 1
ATOM 628 C C . MET A 1 77 ? 12.579 3.260 -25.997 1.00 74.31 77 MET A C 1
ATOM 630 O O . MET A 1 77 ? 11.613 3.004 -25.288 1.00 74.31 77 MET A O 1
ATOM 634 N N . ILE A 1 78 ? 13.425 2.305 -26.395 1.00 68.25 78 ILE A N 1
ATOM 635 C CA . ILE A 1 78 ? 13.317 0.896 -25.985 1.00 68.25 78 ILE A CA 1
ATOM 636 C C . ILE A 1 78 ? 13.580 0.747 -24.480 1.00 68.25 78 ILE A C 1
ATOM 638 O O . ILE A 1 78 ? 12.904 -0.033 -23.821 1.00 68.25 78 ILE A O 1
ATOM 642 N N . PHE A 1 79 ? 14.539 1.489 -23.927 1.00 60.97 79 PHE A N 1
ATOM 643 C CA . PHE A 1 79 ? 14.882 1.465 -22.507 1.00 60.97 79 PHE A CA 1
ATOM 644 C C . PHE A 1 79 ? 13.751 2.044 -21.648 1.00 60.97 79 PHE A C 1
ATOM 646 O O . PHE A 1 79 ? 13.379 1.429 -20.654 1.00 60.97 79 PHE A O 1
ATOM 653 N N . GLU A 1 80 ? 13.129 3.147 -22.072 1.00 59.03 80 GLU A N 1
ATOM 654 C CA . GLU A 1 80 ? 11.916 3.691 -21.445 1.00 59.03 80 GLU A CA 1
ATOM 655 C C . GLU A 1 80 ? 10.741 2.703 -21.525 1.00 59.03 80 GLU A C 1
ATOM 657 O O . GLU A 1 80 ? 10.020 2.523 -20.547 1.00 59.03 80 GLU A O 1
ATOM 662 N N . MET A 1 81 ? 10.593 1.970 -22.635 1.00 55.47 81 MET A N 1
ATOM 663 C CA . MET A 1 81 ? 9.602 0.890 -22.764 1.00 55.47 81 MET A CA 1
ATOM 664 C C . MET A 1 81 ? 9.935 -0.379 -21.948 1.00 55.47 81 MET A C 1
ATOM 666 O O . MET A 1 81 ? 9.094 -1.273 -21.853 1.00 55.47 81 MET A O 1
ATOM 670 N N . HIS A 1 82 ? 11.141 -0.505 -21.383 1.00 52.56 82 HIS A N 1
ATOM 671 C CA . HIS A 1 82 ? 11.634 -1.720 -20.712 1.00 52.56 82 HIS A CA 1
ATOM 672 C C . HIS A 1 82 ? 12.101 -1.506 -19.265 1.00 52.56 82 HIS A C 1
ATOM 674 O O . HIS A 1 82 ? 12.683 -2.423 -18.685 1.00 52.56 82 HIS A O 1
ATOM 680 N N . MET A 1 83 ? 11.802 -0.357 -18.646 1.00 53.59 83 MET A N 1
ATOM 681 C CA . MET A 1 83 ? 12.113 -0.087 -17.229 1.00 53.59 83 MET A CA 1
ATOM 682 C C . MET A 1 83 ? 11.487 -1.100 -16.248 1.00 53.59 83 MET A C 1
ATOM 684 O O . MET A 1 83 ? 11.925 -1.181 -15.105 1.00 53.59 83 MET A O 1
ATOM 688 N N . VAL A 1 84 ? 10.544 -1.942 -16.692 1.00 54.28 84 VAL A N 1
ATOM 689 C CA . VAL A 1 84 ? 10.128 -3.148 -15.963 1.00 54.28 84 VAL A CA 1
ATOM 690 C C . VAL A 1 84 ? 10.014 -4.331 -16.938 1.00 54.28 84 VAL A C 1
ATOM 692 O O . VAL A 1 84 ? 9.138 -4.321 -17.806 1.00 54.28 84 VAL A O 1
ATOM 695 N N . PRO A 1 85 ? 10.872 -5.367 -16.849 1.00 52.91 85 PRO A N 1
ATOM 696 C CA . PRO A 1 85 ? 10.807 -6.521 -17.742 1.00 52.91 85 PRO A CA 1
ATOM 697 C C . PRO A 1 85 ? 9.417 -7.176 -17.715 1.00 52.91 85 PRO A C 1
ATOM 699 O O . PRO A 1 85 ? 8.978 -7.679 -16.683 1.00 52.91 85 PRO A O 1
ATOM 702 N N . GLY A 1 86 ? 8.723 -7.182 -18.857 1.00 58.94 86 GLY A N 1
ATOM 703 C CA . GLY A 1 86 ? 7.409 -7.816 -19.010 1.00 58.94 86 GLY A CA 1
ATOM 704 C C . GLY A 1 86 ? 6.198 -6.939 -18.682 1.00 58.94 86 GLY A C 1
ATOM 705 O O . GLY A 1 86 ? 5.084 -7.462 -18.709 1.00 58.94 86 GLY A O 1
ATOM 706 N N . SER A 1 87 ? 6.377 -5.642 -18.408 1.00 69.06 87 SER A N 1
ATOM 707 C CA . SER A 1 87 ? 5.249 -4.721 -18.255 1.00 69.06 87 SER A CA 1
ATOM 708 C C . SER A 1 87 ? 4.457 -4.559 -19.557 1.00 69.06 87 SER A C 1
ATOM 710 O O . SER A 1 87 ? 4.995 -4.590 -20.667 1.00 69.06 87 SER A O 1
ATOM 712 N N . LYS A 1 88 ? 3.143 -4.412 -19.417 1.00 80.00 88 LYS A N 1
ATOM 713 C CA . LYS A 1 88 ? 2.200 -4.078 -20.484 1.00 80.00 88 LYS A CA 1
ATOM 714 C C . LYS A 1 88 ? 1.423 -2.838 -20.071 1.00 80.00 88 LYS A C 1
ATOM 716 O O . LYS A 1 88 ? 1.366 -2.511 -18.891 1.00 80.00 88 LYS A O 1
ATOM 721 N N . LYS A 1 89 ? 0.827 -2.170 -21.053 1.00 83.50 89 LYS A N 1
ATOM 722 C CA . LYS A 1 89 ? -0.191 -1.159 -20.791 1.00 83.50 89 LYS A CA 1
ATOM 723 C C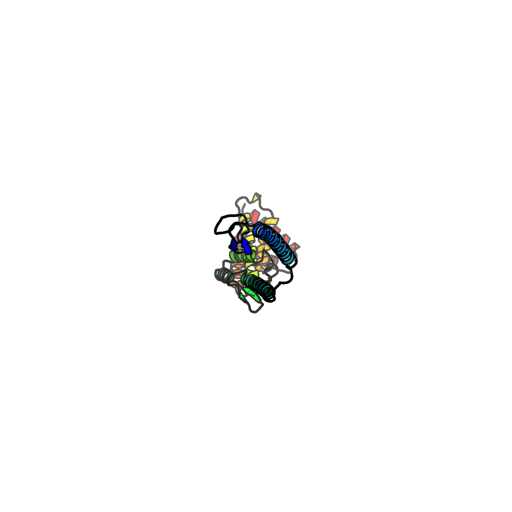 . LYS A 1 89 ? -1.575 -1.792 -20.886 1.00 83.50 89 LYS A C 1
ATOM 725 O O . LYS A 1 89 ? -1.785 -2.610 -21.786 1.00 83.50 89 LYS A O 1
ATOM 730 N N . ASP A 1 90 ? -2.471 -1.460 -19.966 1.00 81.69 90 ASP A N 1
ATOM 731 C CA . ASP A 1 90 ? -3.890 -1.800 -20.087 1.00 81.69 90 ASP A CA 1
ATOM 732 C C . ASP A 1 90 ? -4.595 -0.920 -21.138 1.00 81.69 90 ASP A C 1
ATOM 734 O O . ASP A 1 90 ? -3.948 -0.181 -21.889 1.00 81.69 90 ASP A O 1
ATOM 738 N N . ALA A 1 91 ? -5.922 -1.039 -21.235 1.00 80.12 91 ALA A N 1
ATOM 739 C CA . ALA A 1 91 ? -6.725 -0.275 -22.189 1.00 80.12 91 ALA A CA 1
ATOM 740 C C . ALA A 1 91 ? -6.640 1.247 -21.964 1.00 80.12 91 ALA A C 1
ATOM 742 O O . ALA A 1 91 ? -6.730 2.005 -22.932 1.00 80.12 91 ALA A O 1
ATOM 743 N N . ASP A 1 92 ? -6.395 1.671 -20.724 1.00 82.94 92 ASP A N 1
ATOM 744 C CA . ASP A 1 92 ? -6.312 3.070 -20.298 1.00 82.94 92 ASP A CA 1
ATOM 745 C C . ASP A 1 92 ? -4.865 3.592 -20.272 1.00 82.94 92 ASP A C 1
ATOM 747 O O . ASP A 1 92 ? -4.598 4.744 -19.927 1.00 82.94 92 ASP A O 1
ATOM 751 N N . GLY A 1 93 ? -3.906 2.763 -20.694 1.00 83.69 93 GLY A N 1
ATOM 752 C CA . GLY A 1 93 ? -2.499 3.124 -20.790 1.00 83.69 93 GLY A CA 1
ATOM 753 C C . GLY A 1 93 ? -1.705 2.960 -19.493 1.00 83.69 93 GLY A C 1
ATOM 754 O O . GLY A 1 93 ? -0.526 3.338 -19.489 1.00 83.69 93 GLY A O 1
ATOM 755 N N . LYS A 1 94 ? -2.306 2.388 -18.441 1.00 88.31 94 LYS A N 1
ATOM 756 C CA . LYS A 1 94 ? -1.683 2.137 -17.135 1.00 88.31 94 LYS A CA 1
ATOM 757 C C . LYS A 1 94 ? -0.747 0.942 -17.188 1.00 88.31 94 LYS A C 1
ATOM 759 O O . LYS A 1 94 ? -0.973 -0.020 -17.918 1.00 88.31 94 LYS A O 1
ATOM 764 N N . ILE A 1 95 ? 0.320 1.001 -16.409 1.00 87.38 95 ILE A N 1
ATOM 765 C CA . ILE A 1 95 ? 1.372 -0.004 -16.352 1.00 87.38 95 ILE A CA 1
ATOM 766 C C . ILE A 1 95 ? 0.898 -1.188 -15.509 1.00 87.38 95 ILE A C 1
ATOM 768 O O . ILE A 1 95 ? 0.619 -1.055 -14.323 1.00 87.38 95 ILE A O 1
ATOM 772 N N . ILE A 1 96 ? 0.889 -2.371 -16.117 1.00 87.94 96 ILE A N 1
ATOM 773 C CA . ILE A 1 96 ? 0.632 -3.649 -15.453 1.00 87.94 96 ILE A CA 1
ATOM 774 C C . ILE A 1 96 ? 1.840 -4.552 -15.644 1.00 87.94 96 ILE A C 1
ATOM 776 O O . ILE A 1 96 ? 2.295 -4.775 -16.768 1.00 87.94 96 ILE A O 1
ATOM 780 N N . THR A 1 97 ? 2.346 -5.122 -14.555 1.00 90.12 97 THR A N 1
ATOM 781 C CA . THR A 1 97 ? 3.453 -6.082 -14.592 1.00 90.12 97 THR A CA 1
ATOM 782 C C . THR A 1 97 ? 2.966 -7.465 -14.152 1.00 90.12 97 THR A C 1
ATOM 784 O O . THR A 1 97 ? 2.042 -7.568 -13.343 1.00 90.12 97 THR A O 1
ATOM 787 N N . PRO A 1 98 ? 3.598 -8.558 -14.622 1.00 88.75 98 PRO A N 1
ATOM 788 C CA . PRO A 1 98 ? 3.272 -9.903 -14.151 1.00 88.75 98 PRO A CA 1
ATOM 789 C C . PRO A 1 98 ? 3.434 -10.056 -12.636 1.00 88.75 98 PRO A C 1
ATOM 791 O O . PRO A 1 98 ? 2.715 -10.833 -12.016 1.00 88.75 98 PRO A O 1
ATOM 794 N N . LYS A 1 99 ? 4.368 -9.305 -12.033 1.00 91.88 99 LYS A N 1
ATOM 795 C CA . LYS A 1 99 ? 4.592 -9.341 -10.589 1.00 91.88 99 LYS A CA 1
ATOM 796 C C . LYS A 1 99 ? 3.446 -8.685 -9.820 1.00 91.88 99 LYS A C 1
ATOM 798 O O . LYS A 1 99 ? 3.056 -9.231 -8.798 1.00 91.88 99 LYS A O 1
ATOM 803 N N . MET A 1 100 ? 2.892 -7.576 -10.317 1.00 93.56 100 MET A N 1
ATOM 804 C CA . MET A 1 100 ? 1.727 -6.927 -9.699 1.00 93.56 100 MET A CA 1
ATOM 805 C C . MET A 1 100 ? 0.513 -7.849 -9.703 1.00 93.56 100 MET A C 1
ATOM 807 O O . MET A 1 100 ? -0.108 -8.028 -8.663 1.00 93.56 100 MET A O 1
ATOM 811 N N . LEU A 1 101 ? 0.230 -8.476 -10.852 1.00 92.94 101 LEU A N 1
ATOM 812 C CA . LEU A 1 101 ? -0.878 -9.423 -10.991 1.00 92.94 101 LEU A CA 1
ATOM 813 C C . LEU A 1 101 ? -0.734 -10.600 -10.020 1.00 92.94 101 LEU A C 1
ATOM 815 O O . LEU A 1 101 ? -1.653 -10.863 -9.260 1.00 92.94 101 LEU A O 1
ATOM 819 N N . SER A 1 102 ? 0.439 -11.243 -9.980 1.00 93.44 102 SER A N 1
ATOM 820 C CA . SER A 1 102 ? 0.702 -12.355 -9.050 1.00 93.44 102 SER A CA 1
ATOM 821 C C . SER A 1 102 ? 0.544 -11.936 -7.588 1.00 93.44 102 SER A C 1
ATOM 823 O O . SER A 1 102 ? -0.104 -12.646 -6.831 1.00 93.44 102 SER A O 1
ATOM 825 N N . LEU A 1 103 ? 1.071 -10.774 -7.184 1.00 95.69 103 LEU A N 1
ATOM 826 C CA . LEU A 1 103 ? 0.935 -10.304 -5.802 1.00 95.69 103 LEU A CA 1
ATOM 827 C C . LEU A 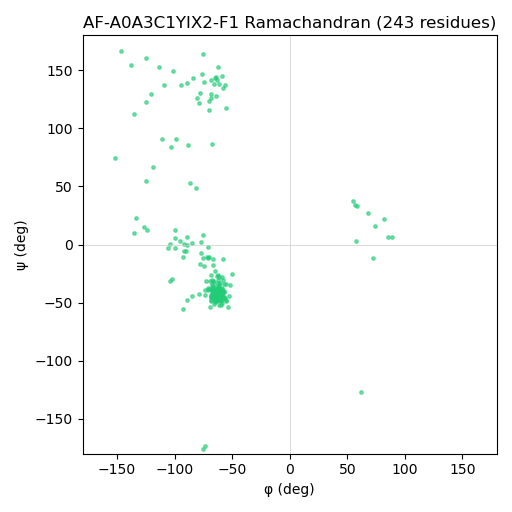1 103 ? -0.523 -10.006 -5.423 1.00 95.69 103 LEU A C 1
ATOM 829 O O . LEU A 1 103 ? -0.932 -10.340 -4.316 1.00 95.69 103 LEU A O 1
ATOM 833 N N . HIS A 1 104 ? -1.304 -9.406 -6.324 1.00 95.00 104 HIS A N 1
ATOM 834 C CA . HIS A 1 104 ? -2.723 -9.126 -6.085 1.00 95.00 104 HIS A CA 1
ATOM 835 C C . HIS A 1 104 ? -3.558 -10.416 -6.035 1.00 95.00 104 HIS A C 1
ATOM 837 O O . HIS A 1 104 ? -4.284 -10.635 -5.071 1.00 95.00 104 HIS A O 1
ATOM 843 N N . GLU A 1 105 ? -3.377 -11.326 -6.999 1.00 92.62 105 GLU A N 1
ATOM 844 C CA . GLU A 1 105 ? -4.081 -12.618 -7.056 1.00 92.62 105 GLU A CA 1
ATOM 845 C C . GLU A 1 105 ? -3.766 -13.524 -5.851 1.00 92.62 105 GLU A C 1
ATOM 847 O O . GLU A 1 105 ? -4.643 -14.234 -5.354 1.00 92.62 105 GLU A O 1
ATOM 852 N N . GLU A 1 106 ? -2.523 -13.495 -5.361 1.00 94.31 106 GLU A N 1
ATOM 853 C CA . GLU A 1 106 ? -2.080 -14.247 -4.179 1.00 94.31 106 GLU A CA 1
ATOM 854 C C . GLU A 1 106 ? -2.535 -13.607 -2.852 1.00 94.31 106 GLU A C 1
ATOM 856 O O . GLU A 1 106 ? -2.376 -14.223 -1.798 1.00 94.31 106 GLU A O 1
ATOM 861 N N . GLY A 1 107 ? -3.123 -12.404 -2.879 1.00 91.56 107 GLY A N 1
ATOM 862 C CA . GLY A 1 107 ? -3.522 -11.658 -1.679 1.00 91.56 107 G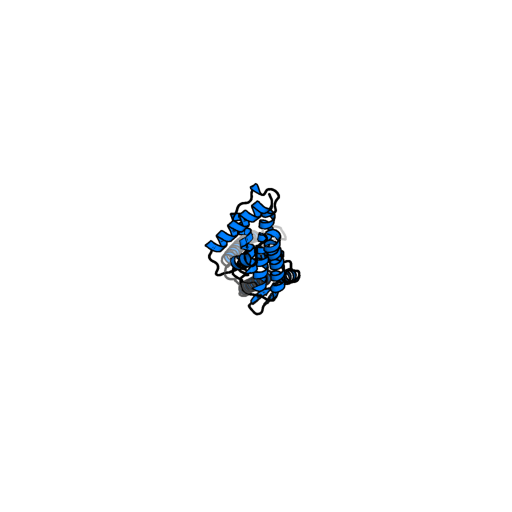LY A CA 1
ATOM 863 C C . GLY A 1 107 ? -2.352 -11.027 -0.914 1.00 91.56 107 GLY A C 1
ATOM 864 O O . GLY A 1 107 ? -2.486 -10.634 0.242 1.00 91.56 107 GLY A O 1
ATOM 865 N N . GLU A 1 108 ? -1.185 -10.921 -1.544 1.00 94.50 108 GLU A N 1
ATOM 866 C CA . GLU A 1 108 ? 0.057 -10.400 -0.971 1.00 94.50 108 GLU A CA 1
ATOM 867 C C . GLU A 1 108 ? 0.126 -8.867 -1.117 1.00 94.50 108 GLU A C 1
ATOM 869 O O . GLU A 1 108 ? 1.084 -8.301 -1.653 1.00 94.50 108 GLU A O 1
ATOM 874 N N . TYR A 1 109 ? -0.917 -8.174 -0.652 1.00 95.25 109 TYR A N 1
ATOM 875 C CA . TYR A 1 109 ? -1.155 -6.754 -0.938 1.00 95.25 109 TYR A CA 1
ATOM 876 C C . TYR A 1 109 ? -0.116 -5.802 -0.319 1.00 95.25 109 TYR A C 1
ATOM 878 O O . TYR A 1 109 ? 0.231 -4.783 -0.914 1.00 95.25 109 TYR A O 1
ATOM 886 N N . TYR A 1 110 ? 0.461 -6.145 0.836 1.00 92.12 110 TYR A N 1
ATOM 887 C CA . TYR A 1 110 ? 1.545 -5.341 1.416 1.00 92.12 110 TYR A CA 1
ATOM 888 C C . TYR A 1 110 ? 2.845 -5.471 0.604 1.00 92.12 110 TYR A C 1
ATOM 890 O O . TYR A 1 110 ? 3.538 -4.490 0.350 1.00 92.12 110 TYR A O 1
ATOM 898 N N . LYS A 1 111 ? 3.144 -6.666 0.077 1.00 94.44 111 LYS A N 1
ATOM 899 C CA . LYS A 1 111 ? 4.255 -6.841 -0.875 1.00 94.44 111 LYS A CA 1
ATOM 900 C C . LYS A 1 111 ? 3.967 -6.150 -2.208 1.00 94.44 111 LYS A C 1
ATOM 902 O O . LYS A 1 111 ? 4.901 -5.711 -2.878 1.00 94.44 111 LYS A O 1
ATOM 907 N N . LEU A 1 112 ? 2.693 -6.054 -2.611 1.00 94.56 112 LEU A N 1
ATOM 908 C CA . LEU A 1 112 ? 2.286 -5.241 -3.758 1.00 94.56 112 LEU A CA 1
ATOM 909 C C . LEU A 1 112 ? 2.652 -3.776 -3.513 1.00 94.56 112 LEU A C 1
ATOM 911 O O . LEU A 1 112 ? 3.323 -3.202 -4.363 1.00 94.56 112 LEU A O 1
ATOM 915 N N . ARG A 1 113 ? 2.328 -3.212 -2.342 1.00 92.19 113 ARG A N 1
ATOM 916 C CA . ARG A 1 113 ? 2.756 -1.863 -1.933 1.00 92.19 113 ARG A CA 1
ATOM 917 C C . ARG A 1 113 ? 4.270 -1.674 -2.035 1.00 92.19 113 ARG A C 1
ATOM 919 O O . ARG A 1 113 ? 4.709 -0.764 -2.733 1.00 92.19 113 ARG A O 1
ATOM 926 N N . GLU A 1 114 ? 5.067 -2.550 -1.421 1.00 91.62 114 GLU A N 1
ATOM 927 C CA . GLU A 1 114 ? 6.539 -2.471 -1.489 1.00 91.62 114 GLU A CA 1
ATOM 928 C C . GLU A 1 114 ? 7.052 -2.493 -2.937 1.00 91.62 114 GLU A C 1
ATOM 930 O O . GLU A 1 114 ? 7.975 -1.763 -3.311 1.00 91.62 114 GLU A O 1
ATOM 935 N N . TYR A 1 115 ? 6.437 -3.327 -3.779 1.00 91.44 115 TYR A N 1
ATOM 936 C CA . TYR A 1 115 ? 6.777 -3.399 -5.190 1.00 91.44 115 TYR A CA 1
ATOM 937 C C . TYR A 1 115 ? 6.400 -2.117 -5.941 1.00 91.44 115 TYR A C 1
ATOM 939 O O . TYR A 1 115 ? 7.226 -1.618 -6.708 1.00 91.44 115 TYR A O 1
ATOM 947 N N . LEU A 1 116 ? 5.206 -1.562 -5.711 1.00 91.06 116 LEU A N 1
ATOM 948 C CA . LEU A 1 116 ? 4.774 -0.299 -6.316 1.00 91.06 116 LEU A CA 1
ATOM 949 C C . LEU A 1 116 ? 5.680 0.866 -5.893 1.00 91.06 116 LEU A C 1
ATOM 951 O O . LEU A 1 116 ? 6.111 1.644 -6.742 1.00 91.06 116 LEU A O 1
ATOM 955 N N . ASP A 1 117 ? 6.068 0.933 -4.620 1.00 88.94 117 ASP A N 1
ATOM 956 C CA . ASP A 1 117 ? 7.017 1.936 -4.124 1.00 88.94 117 ASP A CA 1
ATOM 957 C C . ASP A 1 117 ? 8.389 1.824 -4.799 1.00 88.94 117 ASP A C 1
ATOM 959 O O . ASP A 1 117 ? 9.025 2.840 -5.088 1.00 88.94 117 ASP A O 1
ATOM 963 N N . SER A 1 118 ? 8.827 0.604 -5.128 1.00 85.62 118 SER A N 1
ATOM 964 C CA . SER A 1 118 ? 10.098 0.378 -5.827 1.00 85.62 118 SER A CA 1
ATOM 965 C C . SER A 1 118 ? 10.104 0.873 -7.280 1.00 85.62 118 SER A C 1
ATOM 967 O O . SER A 1 118 ? 11.174 1.190 -7.804 1.00 85.62 118 SER A O 1
ATOM 969 N N . ILE A 1 119 ? 8.934 0.948 -7.929 1.00 81.50 119 ILE A N 1
ATOM 970 C CA . ILE A 1 119 ? 8.802 1.345 -9.341 1.00 81.50 119 ILE A CA 1
ATOM 971 C C . ILE A 1 119 ? 8.320 2.790 -9.524 1.00 81.50 119 ILE A C 1
ATOM 973 O O . ILE A 1 119 ? 8.700 3.413 -10.511 1.00 81.50 119 ILE A O 1
ATOM 977 N N . ASP A 1 120 ? 7.530 3.327 -8.589 1.00 76.94 120 ASP A N 1
ATOM 978 C CA . ASP A 1 120 ? 6.963 4.687 -8.644 1.00 76.94 120 ASP A CA 1
ATOM 979 C C . ASP A 1 120 ? 7.653 5.665 -7.670 1.00 76.94 120 ASP A C 1
ATOM 981 O O . ASP A 1 120 ? 7.339 6.851 -7.627 1.00 76.94 120 ASP A O 1
ATOM 985 N N . GLY A 1 121 ? 8.614 5.191 -6.866 1.00 65.81 121 GLY A N 1
ATOM 986 C CA . GLY A 1 121 ? 9.387 6.033 -5.946 1.00 65.81 121 GLY A CA 1
ATOM 987 C C . GLY A 1 121 ? 8.572 6.619 -4.786 1.00 65.81 121 GLY A C 1
ATOM 988 O O . GLY A 1 121 ? 8.927 7.685 -4.285 1.00 65.81 121 GLY A O 1
ATOM 989 N N . GLY A 1 122 ? 7.494 5.944 -4.371 1.00 61.69 122 GLY A N 1
ATOM 990 C CA . GLY A 1 122 ? 6.594 6.396 -3.300 1.00 61.69 122 GLY A CA 1
ATOM 991 C C . GLY A 1 122 ? 5.544 7.423 -3.738 1.00 61.69 122 GLY A C 1
ATOM 992 O O . GLY A 1 122 ? 5.070 8.202 -2.911 1.00 61.69 122 GLY A O 1
ATOM 993 N N . GLY A 1 123 ? 5.230 7.475 -5.036 1.00 63.94 123 GLY A N 1
ATOM 994 C CA . GLY A 1 123 ? 4.247 8.384 -5.619 1.00 63.94 123 GLY A CA 1
ATOM 995 C C . GLY A 1 123 ? 2.786 7.998 -5.364 1.00 63.94 123 GLY A C 1
ATOM 996 O O . GLY A 1 123 ? 2.463 7.051 -4.651 1.00 63.94 123 GLY A O 1
ATOM 997 N N . LEU A 1 124 ? 1.883 8.774 -5.970 1.00 71.25 124 LEU A N 1
ATOM 998 C CA . LEU A 1 124 ? 0.435 8.555 -5.929 1.00 71.25 124 LEU A CA 1
ATOM 999 C C . LEU A 1 124 ? -0.019 7.404 -6.841 1.00 71.25 124 LEU A C 1
ATOM 1001 O O . LEU A 1 124 ? -1.213 7.268 -7.030 1.00 71.25 124 LEU A O 1
ATOM 1005 N N . TYR A 1 125 ? 0.877 6.613 -7.444 1.00 87.06 125 TYR A N 1
ATOM 1006 C CA . TYR A 1 125 ? 0.525 5.493 -8.330 1.00 87.06 125 TYR A CA 1
ATOM 1007 C C . TYR A 1 125 ? -0.323 5.887 -9.546 1.00 87.06 125 TYR A C 1
ATOM 1009 O O . TYR A 1 125 ? -1.120 5.103 -10.058 1.00 87.06 125 TYR A O 1
ATOM 1017 N N . THR A 1 126 ? -0.116 7.094 -10.076 1.00 85.12 126 THR A N 1
ATOM 1018 C CA . THR A 1 126 ? -0.938 7.644 -11.165 1.00 85.12 126 THR A CA 1
ATOM 1019 C C . THR A 1 126 ? -0.843 6.846 -12.462 1.00 85.12 126 THR A C 1
ATOM 1021 O O . THR A 1 126 ? -1.785 6.848 -13.252 1.00 85.12 126 THR A O 1
ATOM 1024 N N . GLU A 1 127 ? 0.274 6.157 -12.692 1.00 87.88 127 GLU A N 1
ATOM 1025 C CA . GLU A 1 127 ? 0.495 5.304 -13.866 1.00 87.88 127 GLU A CA 1
ATOM 1026 C C . GLU A 1 127 ? 0.041 3.853 -13.650 1.00 87.88 127 GLU A C 1
ATOM 1028 O O . GLU A 1 127 ? 0.169 3.038 -14.559 1.00 87.88 127 GLU A O 1
ATOM 1033 N N . ILE A 1 128 ? -0.485 3.516 -12.473 1.00 90.94 128 ILE A N 1
ATOM 1034 C CA . ILE A 1 128 ? -0.928 2.172 -12.090 1.00 90.94 128 ILE A CA 1
ATOM 1035 C C . ILE A 1 128 ? -2.461 2.092 -12.196 1.00 90.94 128 ILE A C 1
ATOM 1037 O O . ILE A 1 128 ? -3.130 3.115 -12.020 1.00 90.94 128 ILE A O 1
ATOM 1041 N N . PRO A 1 129 ? -3.053 0.920 -12.507 1.00 92.12 129 PRO A N 1
ATOM 1042 C CA . PRO A 1 129 ? -4.500 0.756 -12.423 1.00 92.12 129 PRO A CA 1
ATOM 1043 C C . PRO A 1 129 ? -5.018 1.094 -11.025 1.00 92.12 129 PRO A C 1
ATOM 1045 O O . PRO A 1 129 ? -4.436 0.669 -10.025 1.00 92.12 129 PRO A O 1
ATOM 1048 N N . GLU A 1 130 ? -6.131 1.822 -10.960 1.00 92.06 130 GLU A N 1
ATOM 1049 C CA . GLU A 1 130 ? -6.661 2.361 -9.701 1.00 92.06 130 GLU A CA 1
ATOM 1050 C C . GLU A 1 130 ? -6.943 1.265 -8.673 1.00 92.06 130 GLU A C 1
ATOM 1052 O O . GLU A 1 130 ? -6.555 1.407 -7.519 1.00 92.06 130 GLU A O 1
ATOM 1057 N N . TYR A 1 131 ? -7.489 0.120 -9.095 1.00 92.38 131 TYR A N 1
ATOM 1058 C CA . TYR A 1 131 ? -7.742 -0.997 -8.184 1.00 92.38 131 TYR A CA 1
ATOM 1059 C C . TYR A 1 131 ? -6.451 -1.540 -7.538 1.00 92.38 131 TYR A C 1
ATOM 1061 O O . TYR A 1 131 ? -6.441 -1.859 -6.353 1.00 92.38 131 TYR A O 1
ATOM 1069 N N . MET A 1 132 ? -5.326 -1.596 -8.260 1.00 93.44 132 MET A N 1
ATOM 1070 C CA . MET A 1 132 ? -4.050 -2.047 -7.685 1.00 93.44 132 MET A CA 1
ATOM 1071 C C . MET A 1 132 ? -3.451 -0.995 -6.750 1.00 93.44 132 MET A C 1
ATOM 1073 O O . MET A 1 132 ? -2.906 -1.342 -5.702 1.00 93.44 132 MET A O 1
ATOM 1077 N N . ALA A 1 133 ? -3.558 0.282 -7.126 1.00 92.44 133 ALA A N 1
ATOM 1078 C CA . ALA A 1 133 ? -3.119 1.399 -6.297 1.00 92.44 133 ALA A CA 1
ATOM 1079 C C . ALA A 1 133 ? -3.908 1.455 -4.979 1.00 92.44 133 ALA A C 1
ATOM 1081 O O . ALA A 1 133 ? -3.309 1.523 -3.905 1.00 92.44 133 ALA A O 1
ATOM 1082 N N . GLN A 1 134 ? -5.235 1.338 -5.058 1.00 93.06 134 GLN A N 1
ATOM 1083 C CA . GLN A 1 134 ? -6.118 1.243 -3.902 1.00 93.06 134 GLN A CA 1
ATOM 1084 C C . GLN A 1 134 ? -5.771 0.030 -3.038 1.00 93.06 134 GLN A C 1
ATOM 1086 O O . GLN A 1 134 ? -5.601 0.182 -1.836 1.00 93.06 134 GLN A O 1
ATOM 1091 N N . SER A 1 135 ? -5.616 -1.158 -3.629 1.00 94.00 135 SER A N 1
ATOM 1092 C CA . SER A 1 135 ? -5.295 -2.387 -2.892 1.00 94.00 135 SER A CA 1
ATOM 1093 C C . SER A 1 135 ? -3.996 -2.264 -2.084 1.00 94.00 135 SER A C 1
ATOM 1095 O O . SER A 1 135 ? -3.930 -2.682 -0.925 1.00 94.00 135 SER A O 1
ATOM 1097 N N . ALA A 1 136 ? -2.974 -1.632 -2.668 1.00 92.75 136 ALA A N 1
ATOM 1098 C CA . ALA A 1 136 ? -1.707 -1.362 -2.000 1.00 92.75 136 ALA A CA 1
ATOM 1099 C C . ALA A 1 136 ? -1.837 -0.353 -0.844 1.00 92.75 136 ALA A C 1
ATOM 1101 O O . ALA A 1 136 ? -1.220 -0.544 0.203 1.00 92.75 136 ALA A O 1
ATOM 1102 N N . LEU A 1 137 ? -2.621 0.716 -1.019 1.00 91.62 137 LEU A N 1
ATOM 1103 C CA . LEU A 1 137 ? -2.879 1.706 0.035 1.00 91.62 137 LEU A CA 1
ATOM 1104 C C . LEU A 1 137 ? -3.717 1.120 1.171 1.00 91.62 137 LEU A C 1
ATOM 1106 O O . LEU A 1 137 ? -3.364 1.273 2.334 1.00 91.62 137 LEU A O 1
ATOM 1110 N N . LEU A 1 138 ? -4.752 0.357 0.833 1.00 92.56 138 LEU A N 1
ATOM 1111 C CA . LEU A 1 138 ? -5.586 -0.348 1.797 1.00 92.56 138 LEU A CA 1
ATOM 1112 C C . LEU A 1 138 ? -4.758 -1.325 2.642 1.00 92.56 138 LEU A C 1
ATOM 1114 O O . LEU A 1 138 ? -4.944 -1.420 3.851 1.00 92.56 138 LEU A O 1
ATOM 1118 N N . ALA A 1 139 ? -3.796 -2.021 2.029 1.00 93.38 139 ALA A N 1
ATOM 1119 C CA . ALA A 1 139 ? -2.872 -2.893 2.751 1.00 93.38 139 ALA A CA 1
ATOM 1120 C C . ALA A 1 139 ? -1.918 -2.127 3.675 1.00 93.38 139 ALA A C 1
ATOM 1122 O O . ALA A 1 139 ? -1.552 -2.636 4.733 1.00 93.38 139 ALA A O 1
ATOM 1123 N N . TYR A 1 140 ? -1.506 -0.924 3.274 1.00 90.62 140 TYR A N 1
ATOM 1124 C CA . TYR A 1 140 ? -0.683 -0.044 4.096 1.00 90.62 140 TYR A CA 1
ATOM 1125 C C . TYR A 1 140 ? -1.451 0.426 5.339 1.00 90.62 140 TYR A C 1
ATOM 1127 O O . TYR A 1 140 ? -0.970 0.220 6.452 1.00 90.62 140 TYR A O 1
ATOM 1135 N N . ASP A 1 141 ? -2.669 0.947 5.166 1.00 90.50 141 ASP A N 1
ATOM 1136 C CA . ASP A 1 141 ? -3.513 1.392 6.282 1.00 90.50 141 ASP A CA 1
ATOM 1137 C C . ASP A 1 141 ? -3.878 0.238 7.216 1.00 90.50 141 ASP A C 1
ATOM 1139 O O . ASP A 1 141 ? -3.831 0.382 8.440 1.00 90.50 141 ASP A O 1
ATOM 1143 N N . TYR A 1 142 ? -4.163 -0.943 6.660 1.00 92.56 142 TYR A N 1
ATOM 1144 C CA . TYR A 1 142 ? -4.411 -2.137 7.462 1.00 92.56 142 TYR A CA 1
ATOM 1145 C C . TYR A 1 142 ? -3.176 -2.559 8.266 1.00 92.56 142 TYR A C 1
ATOM 1147 O O . TYR A 1 142 ? -3.293 -2.950 9.427 1.00 92.56 142 TYR A O 1
ATOM 1155 N N . ASN A 1 143 ? -1.975 -2.450 7.692 1.00 91.12 143 ASN A N 1
ATOM 1156 C CA . ASN A 1 143 ? -0.745 -2.723 8.427 1.00 91.12 143 ASN A CA 1
ATOM 1157 C C . ASN A 1 143 ? -0.513 -1.699 9.553 1.00 91.12 143 ASN A C 1
ATOM 1159 O O . ASN A 1 143 ? -0.177 -2.109 10.662 1.00 91.12 143 ASN A O 1
ATOM 1163 N N . GLU A 1 144 ? -0.754 -0.401 9.321 1.00 87.50 144 GLU A N 1
ATOM 1164 C CA . GLU A 1 144 ? -0.700 0.624 10.379 1.00 87.50 144 GLU A CA 1
ATOM 1165 C C . GLU A 1 144 ? -1.717 0.337 11.495 1.00 87.50 144 GLU A C 1
ATOM 1167 O O . GLU A 1 144 ? -1.367 0.389 12.675 1.00 87.50 144 GLU A O 1
ATOM 1172 N N . PHE A 1 145 ? -2.944 -0.068 11.146 1.00 88.94 145 PHE A N 1
ATOM 1173 C CA . PHE A 1 145 ? -3.934 -0.543 12.117 1.00 88.94 145 PHE A CA 1
ATOM 1174 C C . PHE A 1 145 ? -3.386 -1.696 12.968 1.00 88.94 145 PHE A C 1
ATOM 1176 O O . PHE A 1 145 ? -3.482 -1.648 14.196 1.00 88.94 145 PHE A O 1
ATOM 1183 N N . ILE A 1 146 ? -2.789 -2.721 12.351 1.00 85.56 146 ILE A N 1
ATOM 1184 C CA . ILE A 1 146 ? -2.217 -3.863 13.076 1.00 85.56 146 ILE A CA 1
ATOM 1185 C C . ILE A 1 146 ? -1.063 -3.426 13.983 1.00 85.56 146 ILE A C 1
ATOM 1187 O O . ILE A 1 146 ? -1.026 -3.835 15.143 1.00 85.56 146 ILE A O 1
ATOM 1191 N N . GLU A 1 147 ? -0.144 -2.592 13.500 1.00 82.69 147 GLU A N 1
ATOM 1192 C CA . GLU A 1 147 ? 0.998 -2.104 14.278 1.00 82.69 147 GLU A CA 1
ATOM 1193 C C . GLU A 1 147 ? 0.557 -1.267 15.483 1.00 82.69 147 GLU A C 1
ATOM 1195 O O . GLU A 1 147 ? 0.979 -1.524 16.617 1.00 82.69 147 GLU A O 1
ATOM 1200 N N . TYR A 1 148 ? -0.342 -0.304 15.275 1.00 78.50 148 TYR A N 1
ATOM 1201 C CA . TYR A 1 148 ? -0.876 0.516 16.359 1.00 78.50 148 TYR A CA 1
ATOM 1202 C C . TYR A 1 148 ? -1.704 -0.318 17.340 1.00 78.50 148 TYR A C 1
ATOM 1204 O O . TYR A 1 148 ? -1.560 -0.167 18.557 1.00 78.50 148 TYR A O 1
ATOM 1212 N N . ARG A 1 149 ? -2.502 -1.271 16.843 1.00 76.00 149 ARG A N 1
ATOM 1213 C CA . ARG A 1 149 ? -3.247 -2.215 17.683 1.00 76.00 149 ARG A CA 1
ATOM 1214 C C . ARG A 1 149 ? -2.320 -3.099 18.513 1.00 76.00 149 ARG A C 1
ATOM 1216 O O . ARG A 1 149 ? -2.632 -3.355 19.672 1.00 76.00 149 ARG A O 1
ATOM 1223 N N . LEU A 1 150 ? -1.208 -3.586 17.962 1.00 72.56 150 LEU A N 1
ATOM 1224 C CA . LEU A 1 150 ? -0.237 -4.396 18.707 1.00 72.56 150 LEU A CA 1
ATOM 1225 C C . LEU A 1 150 ? 0.390 -3.602 19.854 1.00 72.56 150 LEU A C 1
ATOM 1227 O O . LEU A 1 150 ? 0.537 -4.138 20.952 1.00 72.56 150 LEU A O 1
ATOM 1231 N N . ASN A 1 151 ? 0.695 -2.324 19.628 1.00 66.38 151 ASN A N 1
ATOM 1232 C CA . ASN A 1 151 ? 1.159 -1.431 20.688 1.00 66.38 151 ASN A CA 1
ATOM 1233 C C . ASN A 1 151 ? 0.081 -1.218 21.760 1.00 66.38 151 ASN A C 1
ATOM 1235 O O . ASN A 1 151 ? 0.393 -1.238 22.951 1.00 66.38 151 ASN A O 1
ATOM 1239 N N . TYR A 1 152 ? -1.187 -1.089 21.355 1.00 63.31 152 TYR A N 1
ATOM 1240 C CA . TYR A 1 152 ? -2.309 -0.995 22.287 1.00 63.31 152 TYR A CA 1
ATOM 1241 C C . TYR A 1 152 ? -2.487 -2.288 23.094 1.00 63.31 152 TYR A C 1
ATOM 1243 O O . TYR A 1 152 ? -2.600 -2.243 24.305 1.00 63.31 152 TYR A O 1
ATOM 1251 N N . LEU A 1 153 ? -2.414 -3.471 22.483 1.00 62.69 153 LEU A N 1
ATOM 1252 C CA . LEU A 1 153 ? -2.550 -4.751 23.195 1.00 62.69 153 LEU A CA 1
ATOM 1253 C C . LEU A 1 153 ? -1.296 -5.180 23.987 1.00 62.69 153 LEU A C 1
ATOM 1255 O O . LEU A 1 153 ? -1.300 -6.257 24.585 1.00 62.69 153 LEU A O 1
ATOM 1259 N N . GLY A 1 154 ? -0.238 -4.364 24.011 1.00 61.72 154 GLY A N 1
ATOM 1260 C CA . GLY A 1 154 ? 0.962 -4.606 24.812 1.00 61.72 154 GLY A CA 1
ATOM 1261 C C . GLY A 1 154 ? 0.687 -4.641 26.323 1.00 61.72 154 GLY A C 1
ATOM 1262 O O . GLY A 1 154 ? -0.248 -4.021 26.825 1.00 61.72 154 GLY A O 1
ATOM 1263 N N . GLU A 1 155 ? 1.523 -5.374 27.067 1.00 53.50 155 GLU A N 1
ATOM 1264 C CA . GLU A 1 155 ? 1.300 -5.682 28.493 1.00 53.50 155 GLU A CA 1
ATOM 1265 C C . GLU A 1 155 ? 1.337 -4.454 29.429 1.00 53.50 155 GLU A C 1
ATOM 1267 O O . GLU A 1 155 ? 0.755 -4.494 30.512 1.00 53.50 155 GLU A O 1
ATOM 1272 N N . ASP A 1 156 ? 1.990 -3.353 29.035 1.00 64.44 156 ASP A N 1
ATOM 1273 C CA . ASP A 1 156 ? 2.166 -2.158 29.874 1.00 64.44 156 ASP A CA 1
ATOM 1274 C C . ASP A 1 156 ? 1.224 -1.017 29.470 1.00 64.44 156 ASP A C 1
ATOM 1276 O O . ASP A 1 156 ? 1.587 -0.086 28.744 1.00 64.44 156 ASP A O 1
ATOM 1280 N N . ARG A 1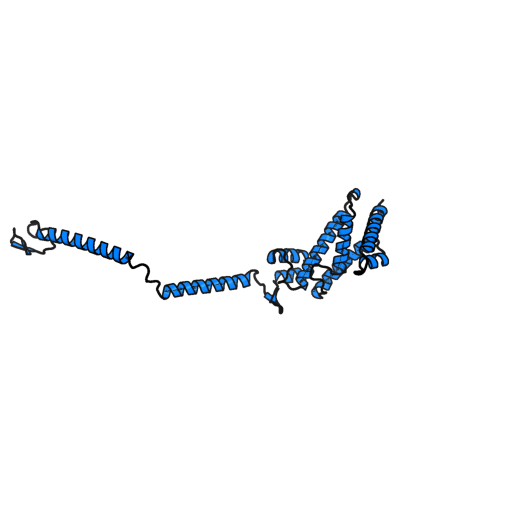 157 ? -0.004 -1.091 29.987 1.00 63.00 157 ARG A N 1
ATOM 1281 C CA . ARG A 1 157 ? -1.083 -0.139 29.685 1.00 63.00 157 ARG A CA 1
ATOM 1282 C C . ARG A 1 157 ? -0.899 1.253 30.286 1.00 63.00 157 ARG A C 1
ATOM 1284 O O . ARG A 1 157 ? -1.583 2.186 29.884 1.00 63.00 157 ARG A O 1
ATOM 1291 N N . SER A 1 158 ? 0.061 1.429 31.198 1.00 61.25 158 SER A N 1
ATOM 1292 C CA . SER A 1 158 ? 0.405 2.747 31.756 1.00 61.25 158 SER A CA 1
ATOM 1293 C C . SER A 1 158 ? 1.024 3.698 30.723 1.00 61.25 158 SER A C 1
ATOM 1295 O O . SER A 1 158 ? 1.142 4.896 30.972 1.00 61.25 158 SER A O 1
ATOM 1297 N N . LYS A 1 159 ? 1.408 3.158 29.560 1.00 65.69 159 LYS A N 1
ATOM 1298 C CA . LYS A 1 159 ? 1.967 3.885 28.414 1.00 65.69 159 LYS A CA 1
ATOM 1299 C C . LYS A 1 159 ? 0.947 4.161 27.313 1.00 65.69 159 LYS A C 1
ATOM 1301 O O . LYS A 1 159 ? 1.331 4.619 26.243 1.00 65.69 159 LYS A O 1
ATOM 1306 N N . TRP A 1 160 ? -0.323 3.831 27.530 1.00 72.62 160 TRP A N 1
ATOM 1307 C CA . TRP A 1 160 ? -1.362 4.130 26.557 1.00 72.62 160 TRP A CA 1
ATOM 1308 C C . TRP A 1 160 ? -1.609 5.633 26.515 1.00 72.62 160 TRP A C 1
ATOM 1310 O O . TRP A 1 160 ? -1.954 6.241 27.527 1.00 72.62 160 TRP A O 1
ATOM 1320 N N . GLU A 1 161 ? -1.469 6.219 25.333 1.00 79.44 161 GLU A N 1
ATOM 1321 C CA . GLU A 1 161 ? -1.848 7.605 25.090 1.00 79.44 161 GLU A CA 1
ATOM 1322 C C . GLU A 1 161 ? -3.092 7.616 24.201 1.00 79.44 161 GLU A C 1
ATOM 1324 O O . GLU A 1 161 ? -3.191 6.858 23.230 1.00 79.44 161 GLU A O 1
ATOM 1329 N N . GLU A 1 162 ? -4.047 8.478 24.539 1.00 84.56 162 GLU A N 1
ATOM 1330 C CA . GLU A 1 162 ? -5.310 8.609 23.812 1.00 84.56 162 GLU A CA 1
ATOM 1331 C C . GLU A 1 162 ? -5.086 8.941 22.328 1.00 84.56 162 GLU A C 1
ATOM 1333 O O . GLU A 1 162 ? -5.804 8.429 21.474 1.00 84.56 162 GLU A O 1
ATOM 1338 N N . ASP A 1 163 ? -4.038 9.704 22.002 1.00 84.19 163 ASP A N 1
ATOM 1339 C CA . ASP A 1 163 ? -3.674 10.027 20.619 1.00 84.19 163 ASP A CA 1
ATOM 1340 C C . ASP A 1 163 ? -3.304 8.770 19.808 1.00 84.19 163 ASP A C 1
ATOM 1342 O O . ASP A 1 163 ? -3.725 8.632 18.659 1.00 84.19 163 ASP A O 1
ATOM 1346 N N . TYR A 1 164 ? -2.586 7.807 20.401 1.00 81.25 164 TYR A N 1
ATOM 1347 C CA . TYR A 1 164 ? -2.299 6.526 19.740 1.00 81.25 164 TYR A CA 1
ATOM 1348 C C . TYR A 1 164 ? -3.549 5.671 19.580 1.00 81.25 164 TYR A C 1
ATOM 1350 O O . TYR A 1 164 ? -3.728 5.036 18.542 1.00 81.25 164 TYR A O 1
ATOM 1358 N N . PHE A 1 165 ? -4.432 5.672 20.578 1.00 85.69 165 PHE A N 1
ATOM 1359 C CA . PHE A 1 165 ? -5.715 4.988 20.465 1.00 85.69 165 PHE A CA 1
ATOM 1360 C C . PHE A 1 165 ? -6.571 5.586 19.344 1.00 85.69 165 PHE A C 1
ATOM 1362 O O . PHE A 1 165 ? -7.122 4.845 18.532 1.00 85.69 165 PHE A O 1
ATOM 1369 N N . LYS A 1 166 ? -6.612 6.919 19.243 1.00 88.69 166 LYS A N 1
ATOM 1370 C CA . LYS A 1 166 ? -7.285 7.619 18.152 1.00 88.69 166 LYS A CA 1
ATOM 1371 C C . LYS A 1 166 ? -6.731 7.185 16.795 1.00 88.69 166 LYS A C 1
ATOM 1373 O O . LYS A 1 166 ? -7.524 6.859 15.926 1.00 88.69 166 LYS A O 1
ATOM 1378 N N . MET A 1 167 ? -5.409 7.086 16.633 1.00 87.69 167 MET A N 1
ATOM 1379 C CA . MET A 1 167 ? -4.806 6.611 15.378 1.00 87.69 167 MET A CA 1
ATOM 1380 C C . MET A 1 167 ? -5.264 5.192 14.993 1.00 87.69 167 MET A C 1
ATOM 1382 O O . MET A 1 167 ? -5.501 4.936 13.818 1.00 87.69 167 MET A O 1
ATOM 1386 N N . VAL A 1 168 ? -5.444 4.275 15.956 1.00 88.69 168 VAL A N 1
ATOM 1387 C CA . VAL A 1 168 ? -6.012 2.937 15.678 1.00 88.69 168 VAL A CA 1
ATOM 1388 C C . VAL A 1 168 ? -7.444 3.048 15.154 1.00 88.69 168 VAL A C 1
ATOM 1390 O O . VAL A 1 168 ? -7.807 2.362 14.199 1.00 88.69 168 VAL A O 1
ATOM 1393 N N . ILE A 1 169 ? -8.261 3.883 15.801 1.00 90.88 169 ILE A N 1
ATOM 1394 C CA . ILE A 1 169 ? -9.668 4.067 15.445 1.00 90.88 169 ILE A CA 1
ATOM 1395 C C . ILE A 1 169 ? -9.811 4.751 14.084 1.00 90.88 169 ILE A C 1
ATOM 1397 O O . ILE A 1 169 ? -10.605 4.283 13.275 1.00 90.88 169 ILE A O 1
ATOM 1401 N N . ASP A 1 170 ? -9.009 5.778 13.805 1.00 89.62 170 ASP A N 1
ATOM 1402 C CA . ASP A 1 170 ? -8.998 6.474 12.516 1.00 89.62 170 ASP A CA 1
ATOM 1403 C C . ASP A 1 170 ? -8.738 5.480 11.378 1.00 89.62 170 ASP A C 1
ATOM 1405 O O . ASP A 1 170 ? -9.525 5.406 10.446 1.00 89.62 170 ASP A O 1
ATOM 1409 N N . LYS A 1 171 ? -7.747 4.585 11.518 1.00 91.00 171 LYS A N 1
ATOM 1410 C CA . LYS A 1 171 ? -7.505 3.535 10.512 1.00 91.00 171 LYS A CA 1
ATOM 1411 C C . LYS A 1 171 ? -8.665 2.564 10.341 1.00 91.00 171 LYS A C 1
ATOM 1413 O O . LYS A 1 171 ? -8.886 2.074 9.238 1.00 91.00 171 LYS A O 1
ATOM 1418 N N . CYS A 1 172 ? -9.411 2.274 11.406 1.00 91.12 172 CYS A N 1
ATOM 1419 C CA . CYS A 1 172 ? -10.616 1.456 11.289 1.00 91.12 172 CYS A CA 1
ATOM 1420 C C . CYS A 1 172 ? -11.687 2.159 10.447 1.00 91.12 172 CYS A C 1
ATOM 1422 O O . CYS A 1 172 ? -12.314 1.505 9.617 1.00 91.12 172 CYS A O 1
ATOM 1424 N N . VAL A 1 173 ? -11.888 3.461 10.669 1.00 89.56 173 VAL A N 1
ATOM 1425 C CA . VAL A 1 173 ? -12.867 4.281 9.941 1.00 89.56 173 VAL A CA 1
ATOM 1426 C C . VAL A 1 173 ? -12.440 4.460 8.487 1.00 89.56 173 VAL A C 1
ATOM 1428 O O . VAL A 1 173 ? -13.235 4.164 7.600 1.00 89.56 173 VAL A O 1
ATOM 1431 N N . ASP A 1 174 ? -11.179 4.826 8.239 1.00 89.38 174 ASP A N 1
ATOM 1432 C CA . ASP A 1 174 ? -10.629 5.018 6.893 1.00 89.38 174 ASP A CA 1
ATOM 1433 C C . ASP A 1 174 ? -10.813 3.753 6.041 1.00 89.38 174 ASP A C 1
ATOM 1435 O O . ASP A 1 174 ? -11.305 3.803 4.914 1.00 89.38 174 ASP A O 1
ATOM 1439 N N . ILE A 1 175 ? -10.466 2.583 6.594 1.00 90.75 175 ILE A N 1
ATOM 1440 C CA . ILE A 1 175 ? -10.624 1.302 5.898 1.00 90.75 175 ILE A CA 1
ATOM 1441 C C . ILE A 1 175 ? -12.101 0.981 5.689 1.00 90.75 175 ILE A C 1
ATOM 1443 O O . ILE A 1 175 ? -12.457 0.567 4.590 1.00 90.75 175 ILE A O 1
ATOM 1447 N N . TYR A 1 176 ? -12.954 1.174 6.700 1.00 88.94 176 TYR A N 1
ATOM 1448 C CA . TYR A 1 176 ? -14.380 0.865 6.606 1.00 88.94 176 TYR A CA 1
ATOM 1449 C C . TYR A 1 176 ? -15.091 1.731 5.559 1.00 88.94 176 TYR A C 1
ATOM 1451 O O . TYR A 1 176 ? -15.829 1.195 4.735 1.00 88.94 176 TYR A O 1
ATOM 1459 N N . ASN A 1 177 ? -14.813 3.033 5.521 1.00 86.38 177 ASN A N 1
ATOM 1460 C CA . ASN A 1 177 ? -15.407 3.972 4.565 1.00 86.38 177 ASN A CA 1
ATOM 1461 C C . ASN A 1 177 ? -14.673 4.016 3.210 1.00 86.38 177 ASN A C 1
ATOM 1463 O O . ASN A 1 177 ? -15.081 4.748 2.313 1.00 86.38 177 ASN A O 1
ATOM 1467 N N . LEU A 1 178 ? -13.618 3.211 3.021 1.00 86.19 178 LEU A N 1
ATOM 1468 C CA . LEU A 1 178 ? -12.746 3.255 1.837 1.00 86.19 178 LEU A CA 1
ATOM 1469 C C . LEU A 1 178 ? -12.122 4.643 1.592 1.00 86.19 178 LEU A C 1
ATOM 1471 O O . LEU A 1 178 ? -11.837 5.015 0.453 1.00 86.19 178 LEU A O 1
ATOM 1475 N N . GLU A 1 179 ? -11.813 5.394 2.647 1.00 85.25 179 GLU A N 1
ATOM 1476 C CA . GLU A 1 179 ? -11.113 6.685 2.579 1.00 85.25 179 GLU A CA 1
ATOM 1477 C C . GLU A 1 179 ? -9.585 6.504 2.445 1.00 85.25 179 GLU A C 1
AT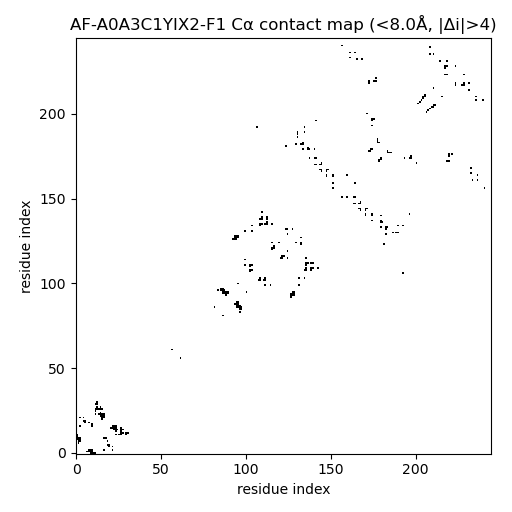OM 1479 O O . GLU A 1 179 ? -8.770 7.115 3.132 1.00 85.25 179 GLU A O 1
ATOM 1484 N N . VAL A 1 180 ? -9.175 5.648 1.506 1.00 76.44 180 VAL A N 1
ATOM 1485 C CA . VAL A 1 180 ? -7.777 5.272 1.243 1.00 76.44 180 VAL A CA 1
ATOM 1486 C C . VAL A 1 180 ? -7.115 6.222 0.242 1.00 76.44 180 VAL A C 1
ATOM 1488 O O . VAL A 1 180 ? -7.050 5.987 -0.971 1.00 76.44 180 VAL A O 1
ATOM 1491 N N . GLY A 1 181 ? -6.584 7.329 0.762 1.00 74.88 181 GLY A N 1
ATOM 1492 C CA . GLY A 1 181 ? -5.832 8.313 -0.017 1.00 74.88 181 GLY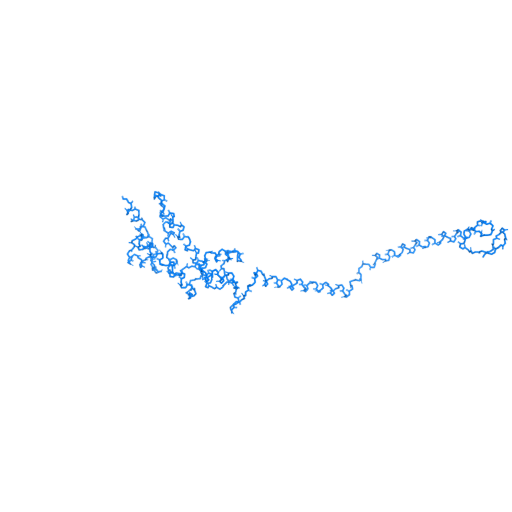 A CA 1
ATOM 1493 C C . GLY A 1 181 ? -6.672 8.966 -1.121 1.00 74.88 181 GLY A C 1
ATOM 1494 O O . GLY A 1 181 ? -7.731 9.523 -0.862 1.00 74.88 181 GLY A O 1
ATOM 1495 N N . VAL A 1 182 ? -6.183 8.947 -2.368 1.00 78.50 182 VAL A N 1
ATOM 1496 C CA . VAL A 1 182 ? -6.895 9.536 -3.525 1.00 78.50 182 VAL A CA 1
ATOM 1497 C C . VAL A 1 182 ? -7.791 8.537 -4.268 1.00 78.50 182 VAL A C 1
ATOM 1499 O O . VAL A 1 182 ? -8.418 8.913 -5.256 1.00 78.50 182 VAL A O 1
ATOM 1502 N N . TYR A 1 183 ? -7.849 7.278 -3.819 1.00 81.25 183 TYR A N 1
ATOM 1503 C CA . TYR A 1 183 ? -8.531 6.181 -4.510 1.00 81.25 183 TYR A CA 1
ATOM 1504 C C . TYR A 1 183 ? -9.663 5.603 -3.655 1.00 81.25 183 TYR A C 1
ATOM 1506 O O . TYR A 1 183 ? -9.602 4.454 -3.227 1.00 81.25 183 TYR A O 1
ATOM 1514 N N . SER A 1 184 ? -10.713 6.392 -3.424 1.00 75.06 184 SER A N 1
ATOM 1515 C CA . SER A 1 184 ? -11.888 5.995 -2.627 1.00 75.06 184 SER A CA 1
ATOM 1516 C C . SER A 1 184 ? -13.012 5.322 -3.430 1.00 75.06 184 SER A C 1
ATOM 1518 O O . SER A 1 184 ? -14.095 5.054 -2.918 1.00 75.06 184 SER A O 1
ATOM 1520 N N . GLY A 1 185 ? -12.782 5.040 -4.717 1.00 82.38 185 GLY A N 1
ATOM 1521 C CA . GLY A 1 185 ? -13.759 4.375 -5.578 1.00 82.38 185 GLY A CA 1
ATOM 1522 C C . GLY A 1 185 ? -13.888 2.883 -5.272 1.00 82.38 185 GLY A C 1
ATOM 1523 O O . GLY A 1 185 ? -12.897 2.198 -5.059 1.00 82.38 185 GLY A O 1
ATOM 1524 N N . TYR A 1 186 ? -15.102 2.343 -5.293 1.00 84.44 186 TYR A N 1
ATOM 1525 C CA . TYR A 1 186 ? -15.295 0.900 -5.160 1.00 84.44 186 TYR A CA 1
ATOM 1526 C C . TYR A 1 186 ? -14.771 0.140 -6.393 1.00 84.44 186 TYR A C 1
ATOM 1528 O O . TYR A 1 186 ? -15.166 0.444 -7.522 1.00 84.44 186 TYR A O 1
ATOM 1536 N N . HIS A 1 187 ? -13.955 -0.894 -6.165 1.00 89.44 187 HIS A N 1
ATOM 1537 C CA . HIS A 1 187 ? -13.447 -1.803 -7.196 1.00 89.44 187 HIS A CA 1
ATOM 1538 C C . HIS A 1 187 ? -13.773 -3.259 -6.839 1.00 89.44 187 HIS A C 1
ATOM 1540 O O . HIS A 1 187 ? -13.370 -3.753 -5.785 1.00 89.44 187 HIS A O 1
ATOM 1546 N N . GLU A 1 188 ? -14.480 -3.966 -7.726 1.00 89.56 188 GLU A N 1
ATOM 1547 C CA . GLU A 1 188 ? -14.905 -5.358 -7.502 1.00 89.56 188 GLU A CA 1
ATOM 1548 C C . GLU A 1 188 ? -13.705 -6.299 -7.309 1.00 89.56 188 GLU A C 1
ATOM 1550 O O . GLU A 1 188 ? -13.758 -7.228 -6.504 1.00 89.56 188 GLU A O 1
ATOM 1555 N N . GLU A 1 189 ? -12.588 -6.010 -7.977 1.00 90.31 189 GLU A N 1
ATOM 1556 C CA . GLU A 1 189 ? -11.323 -6.734 -7.856 1.00 90.31 189 GLU A CA 1
ATOM 1557 C C . GLU A 1 189 ? -10.775 -6.739 -6.422 1.00 90.31 189 GLU A C 1
ATOM 1559 O O . GLU A 1 189 ? -10.075 -7.676 -6.033 1.00 90.31 189 GLU A O 1
ATOM 1564 N N . ASN A 1 190 ? -11.107 -5.717 -5.631 1.00 93.62 190 ASN A N 1
ATOM 1565 C CA . ASN A 1 190 ? -10.632 -5.544 -4.262 1.00 93.62 190 ASN A CA 1
ATOM 1566 C C . ASN A 1 190 ? -11.652 -5.989 -3.207 1.00 93.62 190 ASN A C 1
ATOM 1568 O O . ASN A 1 190 ? -11.322 -5.993 -2.021 1.00 93.62 190 ASN A O 1
ATOM 1572 N N . GLN A 1 191 ? -12.858 -6.414 -3.607 1.00 88.00 191 GLN A N 1
ATOM 1573 C CA . GLN A 1 191 ? -13.944 -6.756 -2.681 1.00 88.00 191 GLN A CA 1
ATOM 1574 C C . GLN A 1 191 ? -13.506 -7.766 -1.616 1.00 88.00 191 GLN A C 1
ATOM 1576 O O . GLN A 1 191 ? -13.758 -7.581 -0.430 1.00 88.00 191 GLN A O 1
ATOM 1581 N N . LYS A 1 192 ? -12.781 -8.814 -2.027 1.00 88.56 192 LYS A N 1
ATOM 1582 C CA . LYS A 1 192 ? -12.281 -9.841 -1.105 1.00 88.56 192 LYS A CA 1
ATOM 1583 C C . LYS A 1 192 ? -11.344 -9.261 -0.036 1.00 88.56 192 LYS A C 1
ATOM 1585 O O . LYS A 1 192 ? -11.434 -9.662 1.118 1.00 88.56 192 LYS A O 1
ATOM 1590 N N . GLN A 1 193 ? -10.437 -8.358 -0.419 1.00 94.06 193 GLN A N 1
ATOM 1591 C CA . GLN A 1 193 ? -9.514 -7.703 0.515 1.00 94.06 193 GLN A CA 1
ATOM 1592 C C . GLN A 1 193 ? -10.280 -6.825 1.504 1.00 94.06 193 GLN A C 1
ATOM 1594 O O . GLN A 1 193 ? -10.025 -6.880 2.704 1.00 94.06 193 GLN A O 1
ATOM 1599 N N . TYR A 1 194 ? -11.221 -6.034 0.987 1.00 89.81 194 TYR A N 1
ATOM 1600 C CA . TYR A 1 194 ? -12.048 -5.139 1.783 1.00 89.81 194 TYR A CA 1
ATOM 1601 C C . TYR A 1 194 ? -12.896 -5.904 2.807 1.00 89.81 194 TYR A C 1
ATOM 1603 O O . TYR A 1 194 ? -12.880 -5.560 3.988 1.00 89.81 194 TYR A O 1
ATOM 1611 N N . ASP A 1 195 ? -13.559 -6.986 2.389 1.00 86.31 195 ASP A N 1
ATOM 1612 C CA . ASP A 1 195 ? -14.339 -7.849 3.282 1.00 86.31 195 ASP A CA 1
ATOM 1613 C C . ASP A 1 195 ? -13.470 -8.452 4.392 1.00 86.31 195 ASP A C 1
ATOM 1615 O O . ASP A 1 195 ? -13.845 -8.415 5.564 1.00 86.31 195 ASP A O 1
ATOM 1619 N N . GLU A 1 196 ? -12.289 -8.965 4.038 1.00 87.81 196 GLU A N 1
ATOM 1620 C CA . GLU A 1 196 ? -11.358 -9.563 4.996 1.00 87.81 196 GLU A CA 1
ATOM 1621 C C . GLU A 1 196 ? -10.875 -8.538 6.033 1.00 87.81 196 GLU A C 1
ATOM 1623 O O . GLU A 1 196 ? -10.907 -8.803 7.236 1.00 87.81 196 GLU A O 1
ATOM 1628 N N . TYR A 1 197 ? -10.465 -7.344 5.601 1.00 92.38 197 TYR A N 1
ATOM 1629 C CA . TYR A 1 197 ? -10.000 -6.305 6.523 1.00 92.38 197 TYR A CA 1
ATOM 1630 C C . TYR A 1 197 ? -11.124 -5.785 7.418 1.00 92.38 197 TYR A C 1
ATOM 1632 O O . TYR A 1 197 ? -10.919 -5.633 8.627 1.00 92.38 197 TYR A O 1
ATOM 1640 N N . ASN A 1 198 ? -12.322 -5.586 6.866 1.00 88.44 198 ASN A N 1
ATOM 1641 C CA . ASN A 1 198 ? -13.484 -5.185 7.650 1.00 88.44 198 ASN A CA 1
ATOM 1642 C C . ASN A 1 198 ? -13.910 -6.240 8.663 1.00 88.44 198 ASN A C 1
ATOM 1644 O O . ASN A 1 198 ? -14.315 -5.879 9.765 1.00 88.44 198 ASN A O 1
ATOM 1648 N N . GLU A 1 199 ? -13.793 -7.531 8.350 1.00 85.62 199 GLU A N 1
ATOM 1649 C CA . GLU A 1 199 ? -14.067 -8.594 9.318 1.00 85.62 199 GLU A CA 1
ATOM 1650 C C . GLU A 1 199 ? -13.150 -8.469 10.546 1.00 85.62 199 GLU A C 1
ATOM 1652 O O . GLU A 1 199 ? -13.629 -8.485 11.685 1.00 85.62 199 GLU A O 1
ATOM 1657 N N . TYR A 1 200 ? -11.845 -8.259 10.338 1.00 84.38 200 TYR A N 1
ATOM 1658 C CA . TYR A 1 200 ? -10.888 -8.068 11.433 1.00 84.38 200 TYR A CA 1
ATOM 1659 C C . TYR A 1 200 ? -11.120 -6.773 12.215 1.00 84.38 200 TYR A C 1
ATOM 1661 O O . TYR A 1 200 ? -11.047 -6.781 13.449 1.00 84.38 200 TYR A O 1
ATOM 1669 N N . ILE A 1 201 ? -11.425 -5.674 11.523 1.00 88.19 201 ILE A N 1
ATOM 1670 C CA . ILE A 1 201 ? -11.765 -4.392 12.152 1.00 88.19 201 ILE A CA 1
ATOM 1671 C C . ILE A 1 201 ? -13.024 -4.544 13.003 1.00 88.19 201 ILE A C 1
ATOM 1673 O O . ILE A 1 201 ? -13.023 -4.177 14.175 1.00 88.19 201 ILE A O 1
ATOM 1677 N N . MET A 1 202 ? -14.077 -5.164 12.476 1.00 86.44 202 MET A N 1
ATOM 1678 C CA . MET A 1 202 ? -15.318 -5.380 13.218 1.00 86.44 202 MET A CA 1
ATOM 1679 C C . MET A 1 202 ? -15.118 -6.317 14.406 1.00 86.44 202 MET A C 1
ATOM 1681 O O . MET A 1 202 ? -15.658 -6.062 15.484 1.00 86.44 202 MET A O 1
ATOM 1685 N N . ALA A 1 203 ? -14.298 -7.359 14.261 1.00 83.69 203 ALA A N 1
ATOM 1686 C CA . ALA A 1 203 ? -13.916 -8.219 15.377 1.00 83.69 203 ALA A CA 1
ATOM 1687 C C . ALA A 1 203 ? -13.168 -7.438 16.470 1.00 83.69 203 ALA A C 1
ATOM 1689 O O . ALA A 1 203 ? -13.379 -7.674 17.663 1.00 83.69 203 ALA A O 1
ATOM 1690 N N . PHE A 1 204 ? -12.327 -6.475 16.094 1.00 84.88 204 PHE A N 1
ATOM 1691 C CA . PHE A 1 204 ? -11.668 -5.592 17.047 1.00 84.88 204 PHE A CA 1
ATOM 1692 C C . PHE A 1 204 ? -12.659 -4.629 17.721 1.00 84.88 204 PHE A C 1
ATOM 1694 O O . PHE A 1 204 ? -12.761 -4.626 18.948 1.00 84.88 204 PHE A O 1
ATOM 1701 N N . LEU A 1 205 ? -13.444 -3.874 16.9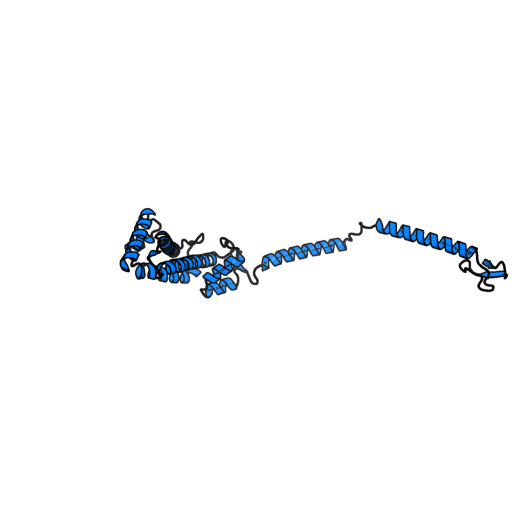54 1.00 87.50 205 LEU A N 1
ATOM 1702 C CA . LEU A 1 205 ? -14.362 -2.865 17.486 1.00 87.50 205 LEU A CA 1
ATOM 1703 C C . LEU A 1 205 ? -15.485 -3.484 18.338 1.00 87.50 205 LEU A C 1
ATOM 1705 O O . LEU A 1 205 ? -15.706 -3.069 19.476 1.00 87.50 205 LEU A O 1
ATOM 1709 N N . LYS A 1 206 ? -16.167 -4.520 17.835 1.00 85.00 206 LYS A N 1
ATOM 1710 C CA . LYS A 1 206 ? -17.251 -5.197 18.570 1.00 85.00 206 LYS A CA 1
ATOM 1711 C C . LYS A 1 206 ? -16.729 -6.169 19.616 1.00 85.00 206 LYS A C 1
ATOM 1713 O O . LYS A 1 206 ? -17.277 -6.248 20.707 1.00 85.00 206 LYS A O 1
ATOM 1718 N N . GLY A 1 207 ? -15.701 -6.943 19.284 1.00 80.56 207 GLY A N 1
ATOM 1719 C CA . GLY A 1 207 ? -15.224 -8.022 20.149 1.00 80.56 207 GLY A CA 1
ATOM 1720 C C . GLY A 1 207 ? -14.243 -7.555 21.218 1.00 80.56 207 GLY A C 1
ATOM 1721 O O . GLY A 1 207 ? -14.357 -7.959 22.370 1.00 80.56 207 GLY A O 1
ATOM 1722 N N . THR A 1 208 ? -13.279 -6.705 20.854 1.00 80.44 208 THR A N 1
ATOM 1723 C CA . THR A 1 208 ? -12.230 -6.245 21.785 1.00 80.44 208 THR A CA 1
ATOM 1724 C C . THR A 1 208 ? -12.660 -4.988 22.533 1.00 80.44 208 THR A C 1
ATOM 1726 O O . THR A 1 208 ? -12.540 -4.934 23.753 1.00 80.44 208 THR A O 1
ATOM 1729 N N . LEU A 1 209 ? -13.192 -3.992 21.822 1.00 83.75 209 LEU A N 1
ATOM 1730 C CA . LEU A 1 209 ? -13.596 -2.708 22.411 1.00 83.75 209 LEU A CA 1
ATOM 1731 C C . LEU A 1 209 ? -15.066 -2.674 22.864 1.00 83.75 209 LEU A C 1
ATOM 1733 O O . LEU A 1 209 ? -15.504 -1.710 23.503 1.00 83.75 209 LEU A O 1
ATOM 1737 N N . SER A 1 210 ? -15.819 -3.744 22.580 1.00 84.88 210 SER A N 1
ATOM 1738 C CA . SER A 1 210 ? -17.220 -3.910 22.988 1.00 84.88 210 SER A CA 1
ATOM 1739 C C . SER A 1 210 ? -18.124 -2.752 22.553 1.00 84.88 210 SER A C 1
ATOM 1741 O O . SER A 1 210 ? -18.994 -2.339 23.319 1.00 84.88 210 SER A O 1
ATOM 1743 N N . LEU A 1 211 ? -17.902 -2.195 21.356 1.00 89.06 211 LEU A N 1
ATOM 1744 C CA . LEU A 1 211 ? -18.763 -1.134 20.831 1.00 89.06 211 LEU A CA 1
ATOM 1745 C C . LEU A 1 211 ? -20.176 -1.659 20.557 1.00 89.06 211 LEU A C 1
ATOM 1747 O O . LEU A 1 211 ? -20.350 -2.751 20.006 1.00 89.06 211 LEU A O 1
ATOM 1751 N N . SER A 1 212 ? -21.181 -0.857 20.910 1.00 90.94 212 SER A N 1
ATOM 1752 C CA . SER A 1 212 ? -22.565 -1.109 20.502 1.00 90.94 212 SER A CA 1
ATOM 1753 C C . SER A 1 212 ? -22.784 -0.754 19.026 1.00 90.94 212 SER A C 1
ATOM 1755 O O . SER A 1 212 ? -21.994 -0.029 18.421 1.00 90.94 212 SER A O 1
ATOM 1757 N N . ASP A 1 213 ? -23.887 -1.224 18.438 1.00 87.44 213 ASP A N 1
ATOM 1758 C CA . ASP A 1 213 ? -24.258 -0.829 17.072 1.00 87.44 213 ASP A CA 1
ATOM 1759 C C . ASP A 1 213 ? -24.525 0.687 16.963 1.00 87.44 213 ASP A C 1
ATOM 1761 O O . ASP A 1 213 ? -24.250 1.287 15.931 1.00 87.44 213 ASP A O 1
ATOM 1765 N N . GLU A 1 214 ? -25.007 1.329 18.033 1.00 91.50 214 GLU A N 1
ATOM 1766 C CA . GLU A 1 214 ? -25.207 2.785 18.087 1.00 91.50 214 GLU A CA 1
ATOM 1767 C C . GLU A 1 214 ? -23.871 3.538 18.079 1.00 91.50 214 GLU A C 1
ATOM 1769 O O . GLU A 1 214 ? -23.713 4.496 17.327 1.00 91.50 214 GLU A O 1
ATOM 1774 N N . GLU A 1 215 ? -22.897 3.082 18.874 1.00 92.38 215 GLU A N 1
ATOM 1775 C CA . GLU A 1 215 ? -21.548 3.657 18.900 1.00 92.38 215 GLU A CA 1
ATOM 1776 C C . GLU A 1 215 ? -20.848 3.475 17.550 1.00 92.38 215 GLU A C 1
ATOM 1778 O O . GLU A 1 215 ? -20.221 4.405 17.055 1.00 92.38 215 GLU A O 1
ATOM 1783 N N . LEU A 1 216 ? -20.991 2.306 16.921 1.00 89.81 216 LEU A N 1
ATOM 1784 C CA . LEU A 1 216 ? -20.443 2.066 15.587 1.00 89.81 216 LEU A CA 1
ATOM 1785 C C . LEU A 1 216 ? -21.069 2.959 14.529 1.00 89.81 216 LEU A C 1
ATOM 1787 O O . LEU A 1 216 ? -20.341 3.482 13.698 1.00 89.81 216 LEU A O 1
ATOM 1791 N N . ASN A 1 217 ? -22.387 3.156 14.563 1.00 87.25 217 ASN A N 1
ATOM 1792 C CA . ASN A 1 217 ? -23.039 4.046 13.609 1.00 87.25 217 ASN A CA 1
ATOM 1793 C C . ASN A 1 217 ? -22.498 5.470 13.736 1.00 87.25 217 ASN A C 1
ATOM 1795 O O . ASN A 1 217 ? -22.176 6.067 12.725 1.00 87.25 217 ASN A O 1
ATOM 1799 N N . VAL A 1 218 ? -22.325 5.991 14.955 1.00 89.81 218 VAL A N 1
ATOM 1800 C CA . VAL A 1 218 ? -21.725 7.323 15.159 1.00 89.81 218 VAL A CA 1
ATOM 1801 C C . VAL A 1 218 ? -20.267 7.363 14.702 1.00 89.81 218 VAL A C 1
ATOM 1803 O O . VAL A 1 218 ? -19.818 8.369 14.163 1.00 89.81 218 VAL A O 1
ATOM 1806 N N . LEU A 1 219 ? -19.516 6.286 14.938 1.00 90.12 219 LEU A N 1
ATOM 1807 C CA . LEU A 1 219 ? -18.103 6.223 14.585 1.00 90.12 219 LEU A CA 1
ATOM 1808 C C . LEU A 1 219 ? -17.873 6.151 13.069 1.00 90.12 219 LEU A C 1
ATOM 1810 O O . LEU A 1 219 ? -16.921 6.746 12.581 1.00 90.12 219 LEU A O 1
ATOM 1814 N N . MET A 1 220 ? -18.726 5.417 12.354 1.00 85.50 220 MET A N 1
ATOM 1815 C CA . MET A 1 220 ? -18.592 5.172 10.916 1.00 85.50 220 MET A CA 1
ATOM 1816 C C . MET A 1 220 ? -19.347 6.185 10.049 1.00 85.50 220 MET A C 1
ATOM 1818 O O . MET A 1 220 ? -19.167 6.195 8.836 1.00 85.50 220 MET A O 1
ATOM 1822 N N . ASP A 1 221 ? -20.203 7.014 10.646 1.00 85.94 221 ASP A N 1
ATOM 1823 C CA . ASP A 1 221 ? -20.959 8.041 9.933 1.00 85.94 221 ASP A CA 1
ATOM 1824 C C . ASP A 1 221 ? -20.034 9.172 9.455 1.00 85.94 221 ASP A C 1
ATOM 1826 O O . ASP A 1 221 ? -19.439 9.894 10.261 1.00 85.94 221 ASP A O 1
ATOM 1830 N N . GLU A 1 222 ? -19.933 9.323 8.132 1.00 76.38 222 GLU A N 1
ATOM 1831 C CA . GLU A 1 222 ? -19.167 10.378 7.454 1.00 76.38 222 GLU A CA 1
ATOM 1832 C C . GLU A 1 222 ? -19.699 11.786 7.779 1.00 76.38 222 GLU A C 1
ATOM 1834 O O . GLU A 1 222 ? -18.943 12.759 7.757 1.00 76.38 222 GLU A O 1
ATOM 1839 N N . ASP A 1 223 ? -20.988 11.907 8.118 1.00 80.31 223 ASP A N 1
ATOM 1840 C CA . ASP A 1 223 ? -21.633 13.177 8.459 1.00 80.31 223 ASP A CA 1
ATOM 1841 C C . ASP A 1 223 ? -21.550 13.506 9.963 1.00 80.31 223 ASP A C 1
ATOM 1843 O O . ASP A 1 223 ? -21.954 14.601 10.386 1.00 80.31 223 ASP A O 1
ATOM 1847 N N . ALA A 1 224 ? -21.031 12.592 10.793 1.00 79.94 224 ALA A N 1
ATOM 1848 C CA . ALA A 1 224 ? -20.923 12.815 12.229 1.00 79.94 224 ALA A CA 1
ATOM 1849 C C . ALA A 1 224 ? -19.982 13.984 12.540 1.00 79.94 224 ALA A C 1
ATOM 1851 O O . ALA A 1 224 ? -18.928 14.177 11.926 1.00 79.94 224 ALA A O 1
ATOM 1852 N N . SER A 1 225 ? -20.337 14.791 13.544 1.00 83.62 225 SER A N 1
ATOM 1853 C CA . SER A 1 225 ? -19.482 15.920 13.889 1.00 83.62 225 SER A CA 1
ATOM 1854 C C . SER A 1 225 ? -18.161 15.432 14.487 1.00 83.62 225 SER A C 1
ATOM 1856 O O . SER A 1 225 ? -18.126 14.539 15.337 1.00 83.62 225 SER A O 1
ATOM 1858 N N . TYR A 1 226 ? -17.061 16.104 14.133 1.00 81.31 226 TYR A N 1
ATOM 1859 C CA . TYR A 1 226 ? -15.744 15.832 14.721 1.00 81.31 226 TYR A CA 1
ATOM 1860 C C . TYR A 1 226 ? -15.770 15.848 16.261 1.00 81.31 226 TYR A C 1
ATOM 1862 O O . TYR A 1 226 ? -15.059 15.087 16.915 1.00 81.31 226 TYR A O 1
ATOM 1870 N N . SER A 1 227 ? -16.599 16.710 16.863 1.00 85.62 227 SER A N 1
ATOM 1871 C CA . SER A 1 227 ? -16.793 16.747 18.315 1.00 85.62 227 SER A CA 1
ATOM 1872 C C . SER A 1 227 ? -17.434 15.477 18.868 1.00 85.62 227 SER A C 1
ATOM 1874 O O . SER A 1 227 ? -16.979 14.993 19.901 1.00 85.62 227 SER A O 1
ATOM 1876 N N . GLU A 1 228 ? -18.455 14.939 18.199 1.00 87.19 228 GLU A N 1
ATOM 1877 C CA . GLU A 1 228 ? -19.146 13.720 18.631 1.00 87.19 228 GLU A CA 1
ATOM 1878 C C . GLU A 1 228 ? -18.237 12.501 18.496 1.00 87.19 228 GLU A C 1
ATOM 1880 O O . GLU A 1 228 ? -18.106 11.737 19.453 1.00 87.19 228 GLU A O 1
ATOM 1885 N N . GLN A 1 229 ? -17.537 12.365 17.365 1.00 86.50 229 GLN A N 1
ATOM 1886 C CA . GLN A 1 229 ? -16.563 11.290 17.163 1.00 86.50 229 GLN A CA 1
ATOM 1887 C C . GLN A 1 229 ? -15.436 11.358 18.201 1.00 86.50 229 GLN A C 1
ATOM 1889 O O . GLN A 1 229 ? -15.098 10.351 18.819 1.00 86.50 229 GLN A O 1
ATOM 1894 N N . LYS A 1 230 ? -14.890 12.553 18.470 1.00 89.50 230 LYS A N 1
ATOM 1895 C CA . LYS A 1 230 ? -13.844 12.729 19.486 1.00 89.50 230 LYS A CA 1
ATOM 1896 C C . LYS A 1 230 ? -14.332 12.360 20.890 1.00 89.50 230 LYS A C 1
ATOM 1898 O O . LYS A 1 230 ? -13.615 11.687 21.625 1.00 89.50 230 LYS A O 1
ATOM 1903 N N . GLU A 1 231 ? -15.531 12.798 21.273 1.00 92.44 231 GLU A N 1
ATOM 1904 C CA . GLU A 1 231 ? -16.106 12.464 22.579 1.00 92.44 231 GLU A CA 1
ATOM 1905 C C . GLU A 1 231 ? -16.361 10.955 22.709 1.00 92.44 231 GLU A C 1
ATOM 1907 O O . GLU A 1 231 ? -16.117 10.371 23.767 1.00 92.44 231 GLU A O 1
ATOM 1912 N N . LEU A 1 232 ? -16.815 10.308 21.634 1.00 93.50 232 LEU A N 1
ATOM 1913 C CA . LEU A 1 232 ? -17.005 8.864 21.596 1.00 93.50 232 LEU A CA 1
ATOM 1914 C C . LEU A 1 232 ? -15.675 8.109 21.740 1.00 93.50 232 LEU A C 1
ATOM 1916 O O . LEU A 1 232 ? -15.581 7.214 22.578 1.00 93.50 232 LEU A O 1
ATOM 1920 N N . ILE A 1 233 ? -14.637 8.490 20.990 1.00 92.44 233 ILE A N 1
ATOM 1921 C CA . ILE A 1 233 ? -13.302 7.874 21.075 1.00 92.44 233 ILE A CA 1
ATOM 1922 C C . ILE A 1 233 ? -12.750 7.976 22.501 1.00 92.44 233 ILE A C 1
ATOM 1924 O O . ILE A 1 233 ? -12.277 6.974 23.040 1.00 92.44 233 ILE A O 1
ATOM 1928 N N . HIS A 1 234 ? -12.891 9.140 23.140 1.00 92.19 234 HIS A N 1
ATOM 1929 C CA . HIS A 1 234 ? -12.489 9.340 24.532 1.00 92.19 234 HIS A CA 1
ATOM 1930 C C . HIS A 1 234 ? -13.217 8.376 25.487 1.00 92.19 234 HIS A C 1
ATOM 1932 O O . HIS A 1 234 ? -12.587 7.688 26.288 1.00 92.19 234 HIS A O 1
ATOM 1938 N N . LYS A 1 235 ? -14.545 8.242 25.354 1.00 92.56 235 LYS A N 1
ATOM 1939 C CA . LYS A 1 235 ? -15.342 7.303 26.168 1.00 92.56 235 LYS A CA 1
ATOM 1940 C C . LYS A 1 235 ? -14.915 5.849 25.967 1.00 92.56 235 LYS A C 1
ATOM 1942 O O . LYS A 1 235 ? -14.845 5.090 26.935 1.00 92.56 235 LYS A O 1
ATOM 1947 N N . ILE A 1 236 ? -14.634 5.446 24.726 1.00 90.69 236 ILE A N 1
ATOM 1948 C CA . ILE A 1 236 ? -14.164 4.088 24.421 1.00 90.69 236 ILE A CA 1
ATOM 1949 C C . ILE A 1 236 ? -12.785 3.857 25.047 1.00 90.69 236 ILE A C 1
ATOM 1951 O O . ILE A 1 236 ? -12.547 2.789 25.617 1.00 90.69 236 ILE A O 1
ATOM 1955 N N . PHE A 1 237 ? -11.896 4.850 24.979 1.00 88.12 237 PHE A N 1
ATOM 1956 C CA . PHE A 1 237 ? -10.572 4.795 25.590 1.00 88.12 237 PHE A CA 1
ATOM 1957 C C . PHE A 1 237 ? -10.660 4.587 27.110 1.00 88.12 237 PHE A C 1
ATOM 1959 O O . PHE A 1 237 ? -10.093 3.620 27.625 1.00 88.12 237 PHE A O 1
ATOM 1966 N N . GLU A 1 238 ? -11.439 5.415 27.815 1.00 87.62 238 GLU A N 1
ATOM 1967 C CA . GLU A 1 238 ? -11.647 5.289 29.266 1.00 87.62 238 GLU A CA 1
ATOM 1968 C C . GLU A 1 238 ? -12.254 3.928 29.645 1.00 87.62 238 GLU A C 1
ATOM 1970 O O . GLU A 1 238 ? -11.789 3.266 30.576 1.00 87.62 238 GLU A O 1
ATOM 1975 N N . ARG A 1 239 ? -13.260 3.461 28.891 1.00 86.44 239 ARG A N 1
ATOM 1976 C CA . ARG A 1 239 ? -13.896 2.152 29.112 1.00 86.44 239 ARG A CA 1
ATOM 1977 C C . ARG A 1 239 ? -12.910 1.000 28.944 1.00 86.44 239 ARG A C 1
ATOM 1979 O O . ARG A 1 239 ? -12.909 0.064 29.742 1.00 86.44 239 ARG A O 1
ATOM 1986 N N . SER A 1 240 ? -12.080 1.059 27.910 1.00 75.88 240 SER A N 1
ATOM 1987 C CA . SER A 1 240 ? -11.108 0.009 27.592 1.00 75.88 240 SER A CA 1
ATOM 1988 C C . SER A 1 240 ? -9.976 -0.055 28.622 1.00 75.88 240 SER A C 1
ATOM 1990 O O . SER A 1 240 ? -9.480 -1.147 28.922 1.00 75.88 240 SER A O 1
ATOM 1992 N N . ALA A 1 241 ? -9.617 1.092 29.209 1.00 70.75 241 ALA A N 1
ATOM 1993 C CA . ALA A 1 241 ? -8.726 1.166 30.361 1.00 70.75 241 ALA A CA 1
ATOM 1994 C C . ALA A 1 241 ? -9.367 0.534 31.614 1.00 70.75 241 ALA A C 1
ATOM 1996 O O . ALA A 1 241 ? -8.742 -0.312 32.247 1.00 70.75 241 ALA A O 1
ATOM 1997 N N . ALA A 1 242 ? -10.629 0.862 31.916 1.00 66.94 242 ALA A N 1
ATOM 1998 C CA . ALA A 1 242 ? -11.325 0.396 33.120 1.00 66.94 242 ALA A CA 1
ATOM 1999 C C . ALA A 1 242 ? -11.734 -1.092 33.095 1.00 66.94 242 ALA A C 1
ATOM 2001 O O . ALA A 1 242 ? -11.768 -1.739 34.135 1.00 66.94 242 ALA A O 1
ATOM 2002 N N . ALA A 1 243 ? -12.048 -1.665 31.928 1.00 61.97 243 ALA A N 1
ATOM 2003 C CA . ALA A 1 243 ? -12.509 -3.056 31.802 1.00 61.97 243 ALA A CA 1
ATOM 2004 C C . ALA A 1 243 ? -11.422 -4.122 32.067 1.00 61.97 243 ALA A C 1
ATOM 2006 O O . ALA A 1 243 ? -11.699 -5.317 31.965 1.00 61.97 243 ALA A O 1
ATOM 2007 N N . ASN A 1 244 ? -10.183 -3.708 32.342 1.00 53.16 244 ASN A N 1
ATOM 2008 C CA . ASN A 1 244 ? -9.033 -4.591 32.537 1.00 53.16 244 ASN A CA 1
ATOM 2009 C C . ASN A 1 244 ? -8.288 -4.331 33.866 1.00 53.16 244 ASN A C 1
ATOM 2011 O O . ASN A 1 244 ? -7.163 -4.811 34.025 1.00 53.16 244 ASN A O 1
ATOM 2015 N N . GLU A 1 245 ? -8.918 -3.593 34.791 1.00 46.06 245 GLU A N 1
ATOM 2016 C CA . GLU A 1 245 ? -8.606 -3.557 36.234 1.00 46.06 245 GLU A CA 1
ATOM 2017 C C . GLU A 1 245 ? -9.438 -4.603 36.999 1.00 46.06 245 GLU A C 1
ATOM 2019 O O . GLU A 1 245 ? -8.893 -5.199 37.958 1.00 46.06 245 GLU A O 1
#

Foldseek 3Di:
DADPPPRDDDDLCDQADPPPRHGRPSNVVVVVVVVVVVVVVVVVVVVVVVVPPPDPPPPVVVVVVVVVVVVVVVVVVVCVVVVDPAWDADPVGATDHPVLVVCLVVVVLCVLLVVLCVSVVPDCSPSHPLLSSLSNLLVVLLVLLVVLVVVCPDPDNVPDDLVSLVSNLVSLLCLQQCVRPPRSDDDPSCVVVSVVSNVVSCCCVCVLLVDDPVLVCLSNDPPHDPVSNSVSSVVSSVSNVVVVD